Protein AF-A0A9Q5QUW4-F1 (afdb_monomer)

InterPro domains:
  IPR008538 Putative restriction endonuclease [PF05685] (2-59)
  IPR008538 Putative restriction endonuclease [cd06260] (2-46)
  IPR011335 Restriction endonuclease type II-like [SSF52980] (2-74)
  IPR012296 Nuclease, putative, TT1808 [G3DSA:3.90.1570.10] (1-79)

Mean predicted aligned error: 11.49 Å

Secondary structure (DSSP, 8-state):
---SEEEEE--TT--HHHHHHHHHHHHHTT-SEEEEEETTTTEEEEEEEETTEEEEE-S-SEEE-TTT--EEE-SSSS-EEE-TTSPBPPPHHHHHHHHHHHHHHHHHHHHHHHHHHHHHHHHHHHHHHHHHHHHHHHHHHHHHHHHHHHHHHHHHHHHHHHHHHHHHHHHHHHHHHHHHHHHHHHHHHHHHHHHHHHHTT---TT--

Solvent-accessible surface area (backbone atoms only — not comparable to full-atom values): 11786 Å² total; per-residue (Å²): 133,71,59,53,64,47,80,44,73,62,51,97,84,66,48,72,72,56,52,54,51,51,54,53,49,41,54,75,60,59,31,44,35,43,36,40,34,33,77,90,77,65,43,75,48,41,31,39,55,50,97,94,40,72,44,77,61,74,98,66,54,57,48,64,42,91,88,75,47,31,34,42,33,57,79,65,97,51,81,44,45,24,45,73,88,67,49,70,69,68,53,76,66,55,50,48,53,50,54,50,51,54,50,51,52,53,49,53,52,50,51,52,52,51,54,51,49,54,51,53,52,52,51,50,51,53,50,50,55,51,49,54,52,53,51,52,51,51,53,52,53,50,52,52,49,52,52,53,50,54,51,50,53,50,52,50,53,53,51,53,52,53,50,51,51,51,52,52,52,50,54,51,50,53,51,52,51,53,52,51,53,51,52,52,51,52,50,52,50,50,55,50,51,54,51,52,40,51,75,72,71,48,88,69,95,81,77,129

Nearest PDB structures (foldseek):
  6okh-assembly1_B  TM=8.533E-01  e=3.770E-04  Leptospira borgpetersenii serovar Hardjo-bovis str. JB197
  1wdj-assembly1_C  TM=7.544E-01  e=2.846E-03  Thermus thermophilus
  5uk8-assembly1_B  TM=5.220E-01  e=2.885E+00  Homo sapiens
  8tdu-assembly1_B  TM=3.746E-01  e=1.151E+00  Homo sapiens
  8tgd-assembly1_B  TM=3.178E-01  e=3.467E+00  Homo sapiens

Radius of gyration: 64.18 Å; Cα contacts (8 Å, |Δi|>4): 147; chains: 1; bounding box: 132×31×159 Å

Foldseek 3Di:
DQEQEDEAEDDPPDDPVNVVVVQLVCLVVNHQWYWYAYLVVRDIWIWGDDPSDTDTDDDDQKDADPVQRKIWGSVDNHTWIAHNVRHTDDDPVRVVVVVVVVVVVVVVVVVVVVVVVVVVVVVVVVVVVVVVVVVVVVVVVVVVVVVVVVVVVVVVVVVVVVVVVVVVVVVVVVVVVVVVVVVVVVVVVVVVVVVVCVVVPHDDVPDD

pLDDT: mean 93.2, std 8.37, range [45.03, 98.5]

Sequence (208 aa):
MPPQVVFEILSPCNSKGEMTRKKLFYLKHGVEEYYVYDPDEISLEVSIRENNSFREVEDFATWTSPRLNIRFDMTGDELVIYYPDGSRFLSPVELSNYAEQERFLKEQERFLKEQANQRAEQERFLKEQANERAEQERFLREQERLLKEQANERAEQERFLREQERFLKEQANQRAEQERLLKEQEQLKYQTLLSQLKANGIDVTGLE

Structure (mmCIF, N/CA/C/O backbone):
data_AF-A0A9Q5QUW4-F1
#
_entry.id   AF-A0A9Q5QUW4-F1
#
loop_
_atom_site.group_PDB
_atom_site.id
_atom_site.type_symbol
_atom_site.label_atom_id
_atom_site.label_alt_id
_atom_site.label_comp_id
_atom_site.label_asym_id
_atom_site.label_entity_id
_atom_site.label_seq_id
_atom_site.pdbx_PDB_ins_code
_atom_site.Cartn_x
_atom_site.Cartn_y
_at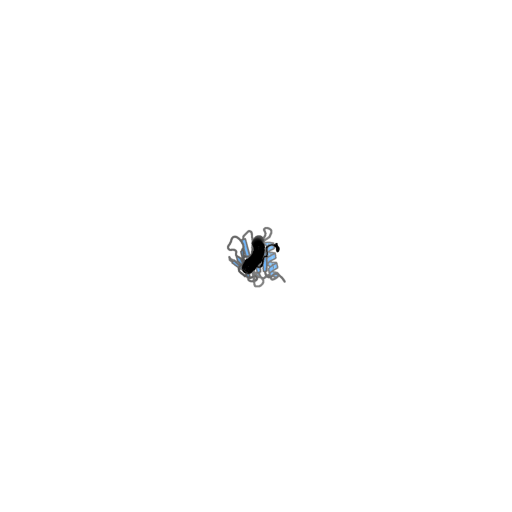om_site.Cartn_z
_atom_site.occupancy
_atom_site.B_iso_or_equiv
_atom_site.auth_seq_id
_atom_site.auth_comp_id
_atom_site.auth_asym_id
_atom_site.auth_atom_id
_atom_site.pdbx_PDB_model_num
ATOM 1 N N . MET A 1 1 ? 18.616 -14.208 -46.899 1.00 69.31 1 MET A N 1
ATOM 2 C CA . MET A 1 1 ? 18.584 -12.876 -47.538 1.00 69.31 1 MET A CA 1
ATOM 3 C C . MET A 1 1 ? 19.737 -12.065 -46.976 1.00 69.31 1 MET A C 1
ATOM 5 O O . MET A 1 1 ? 19.982 -12.205 -45.782 1.00 69.31 1 MET A O 1
ATOM 9 N N . PRO A 1 2 ? 20.461 -11.296 -47.800 1.00 80.12 2 PRO A N 1
ATOM 10 C CA . PRO A 1 2 ? 21.469 -10.362 -47.309 1.00 80.12 2 PRO A CA 1
ATOM 11 C C . PRO A 1 2 ? 20.803 -9.212 -46.529 1.00 80.12 2 PRO A C 1
ATOM 13 O O . PRO A 1 2 ? 19.633 -8.912 -46.790 1.00 80.12 2 PRO A O 1
ATOM 16 N N . PRO A 1 3 ? 21.503 -8.589 -45.565 1.00 90.56 3 PRO A N 1
ATOM 17 C CA . PRO A 1 3 ? 20.996 -7.401 -44.884 1.00 90.56 3 PRO A CA 1
ATOM 18 C C . PRO A 1 3 ? 20.797 -6.252 -45.883 1.00 90.56 3 PRO A C 1
ATOM 20 O O . PRO A 1 3 ? 21.567 -6.104 -46.828 1.00 90.56 3 PRO A O 1
ATOM 23 N N . GLN A 1 4 ? 19.760 -5.439 -45.676 1.00 93.88 4 GLN A N 1
ATOM 24 C CA . GLN A 1 4 ? 19.499 -4.248 -46.499 1.00 93.88 4 GLN A CA 1
ATOM 25 C C . GLN A 1 4 ? 20.328 -3.047 -46.045 1.00 93.88 4 GLN A C 1
ATOM 27 O O . GLN A 1 4 ? 20.699 -2.214 -46.864 1.00 93.88 4 GLN A O 1
ATOM 32 N N . VAL A 1 5 ? 20.639 -2.982 -44.753 1.00 96.75 5 VAL A N 1
ATOM 33 C CA . VAL A 1 5 ? 21.434 -1.921 -44.140 1.00 96.75 5 VAL A CA 1
ATOM 34 C C . VAL A 1 5 ? 22.550 -2.560 -43.332 1.00 96.75 5 VAL A C 1
ATOM 36 O O . VAL A 1 5 ? 22.311 -3.539 -42.621 1.00 96.75 5 VAL A O 1
ATOM 39 N N . VAL A 1 6 ? 23.760 -2.025 -43.458 1.00 96.94 6 VAL A N 1
ATOM 40 C CA . VAL A 1 6 ? 24.938 -2.481 -42.718 1.00 96.94 6 VAL A CA 1
ATOM 41 C C . VAL A 1 6 ? 25.593 -1.300 -42.019 1.00 96.94 6 VAL A C 1
ATOM 43 O O . VAL A 1 6 ? 25.783 -0.245 -42.619 1.00 96.94 6 VAL A O 1
ATOM 46 N N . PHE A 1 7 ? 25.967 -1.523 -40.762 1.00 96.00 7 PHE A N 1
ATOM 47 C CA . PHE A 1 7 ? 26.757 -0.609 -39.949 1.00 96.00 7 PHE A CA 1
ATOM 48 C C . PHE A 1 7 ? 28.095 -1.265 -39.632 1.00 96.00 7 PHE A C 1
ATOM 50 O O . PHE A 1 7 ? 28.130 -2.407 -39.174 1.00 96.00 7 PHE A O 1
ATOM 57 N N . GLU A 1 8 ? 29.181 -0.539 -39.845 1.00 95.50 8 GLU A N 1
ATOM 58 C CA . GLU A 1 8 ? 30.508 -0.898 -39.360 1.00 95.50 8 GLU A CA 1
ATOM 59 C C . GLU A 1 8 ? 30.976 0.197 -38.400 1.00 95.50 8 GLU A C 1
ATOM 61 O O . GLU A 1 8 ? 30.834 1.388 -38.675 1.00 95.50 8 GLU A O 1
ATOM 66 N N . ILE A 1 9 ? 31.524 -0.213 -37.262 1.00 94.38 9 ILE A N 1
ATOM 67 C CA . ILE A 1 9 ? 32.128 0.696 -36.288 1.00 94.38 9 ILE A CA 1
ATOM 68 C C . ILE A 1 9 ? 33.633 0.515 -36.421 1.00 94.38 9 ILE A C 1
ATOM 70 O O . ILE A 1 9 ? 34.125 -0.610 -36.278 1.00 94.38 9 ILE A O 1
ATOM 74 N N . LEU A 1 10 ? 34.351 1.589 -36.745 1.00 92.38 10 LEU A N 1
ATOM 75 C CA . LEU A 1 10 ? 35.800 1.533 -36.842 1.00 92.38 10 LEU A CA 1
ATOM 76 C C . LEU A 1 10 ? 36.404 1.279 -35.467 1.00 92.38 10 LEU A C 1
ATOM 78 O O . LEU A 1 10 ? 35.974 1.805 -34.444 1.00 92.38 10 LEU A O 1
ATOM 82 N N . SER A 1 11 ? 37.420 0.429 -35.474 1.00 86.75 11 SER A N 1
ATOM 83 C CA . SER A 1 11 ? 38.301 0.198 -34.344 1.00 86.75 11 SER A CA 1
ATOM 84 C C . SER A 1 11 ? 39.741 0.496 -34.764 1.00 86.75 11 SER A C 1
ATOM 86 O O . SER A 1 11 ? 40.072 0.329 -35.946 1.00 86.75 11 SER A O 1
ATOM 88 N N . PRO A 1 12 ? 40.640 0.821 -33.819 1.00 82.75 12 PRO A N 1
ATOM 89 C CA . PRO A 1 12 ? 42.044 1.116 -34.122 1.00 82.75 12 PRO A CA 1
ATOM 90 C C . PRO A 1 12 ? 42.787 0.012 -34.898 1.00 82.75 12 PRO A C 1
ATOM 92 O O . PRO A 1 12 ? 43.822 0.258 -35.513 1.00 82.75 12 PRO A O 1
ATOM 95 N N . CYS A 1 13 ? 42.279 -1.224 -34.874 1.00 83.75 13 CYS A N 1
ATOM 96 C CA . CYS A 1 13 ? 42.850 -2.365 -35.586 1.00 83.75 13 CYS A CA 1
ATOM 97 C C . CYS A 1 13 ? 42.358 -2.517 -37.036 1.00 83.75 13 CYS A C 1
ATOM 99 O O . CYS A 1 13 ? 42.897 -3.353 -37.765 1.00 83.75 13 CYS A O 1
ATOM 101 N N . ASN A 1 14 ? 41.350 -1.757 -37.477 1.00 87.38 14 ASN A N 1
ATOM 102 C CA . ASN A 1 14 ? 40.839 -1.867 -38.839 1.00 87.38 14 ASN A CA 1
ATOM 103 C C . ASN A 1 14 ? 41.765 -1.172 -39.837 1.00 87.38 14 ASN A C 1
ATOM 105 O O . ASN A 1 14 ? 42.132 -0.008 -39.698 1.00 87.38 14 ASN A O 1
ATOM 109 N N . SER A 1 15 ? 42.122 -1.891 -40.901 1.00 87.06 15 SER A N 1
ATOM 110 C CA . SER A 1 15 ? 42.914 -1.318 -41.991 1.00 87.06 15 SER A CA 1
ATOM 111 C C . SER A 1 15 ? 42.017 -0.771 -43.102 1.00 87.06 15 SER A C 1
ATOM 113 O O . SER A 1 15 ? 41.003 -1.381 -43.452 1.00 87.06 15 SER A O 1
ATOM 115 N N . LYS A 1 16 ? 42.441 0.320 -43.755 1.00 86.19 16 LYS A N 1
ATOM 116 C CA . LYS A 1 16 ? 41.728 0.886 -44.919 1.00 86.19 16 LYS A CA 1
ATOM 117 C C . LYS A 1 16 ? 41.441 -0.169 -45.996 1.00 86.19 16 LYS A C 1
ATOM 119 O O . LYS A 1 16 ? 40.331 -0.254 -46.508 1.00 86.19 16 LYS A O 1
ATOM 124 N N . GLY A 1 17 ? 42.419 -1.031 -46.292 1.00 89.12 17 GLY A N 1
ATOM 125 C CA . GLY A 1 17 ? 42.266 -2.092 -47.293 1.00 89.12 17 GLY A CA 1
ATOM 126 C C . GLY A 1 17 ? 41.244 -3.170 -46.913 1.00 89.12 17 GLY A C 1
ATOM 127 O O . GLY A 1 17 ? 40.596 -3.734 -47.794 1.00 89.12 17 GLY A O 1
ATOM 128 N N . GLU A 1 18 ? 41.076 -3.468 -45.623 1.00 91.75 18 GLU A N 1
ATOM 129 C CA . GLU A 1 18 ? 40.013 -4.358 -45.144 1.00 91.75 18 GLU A CA 1
ATOM 130 C C . GLU A 1 18 ? 38.634 -3.726 -45.338 1.00 91.75 18 GLU A C 1
ATOM 132 O O . GLU A 1 18 ? 37.748 -4.367 -45.905 1.00 91.75 18 GLU A O 1
ATOM 137 N N . MET A 1 19 ? 38.484 -2.457 -44.954 1.00 93.06 19 MET A N 1
ATOM 138 C CA . MET A 1 19 ? 37.225 -1.722 -45.087 1.00 93.06 19 MET A CA 1
ATOM 139 C C . MET A 1 19 ? 36.795 -1.578 -46.550 1.00 93.06 19 MET A C 1
ATOM 141 O O . MET A 1 19 ? 35.635 -1.831 -46.875 1.00 93.06 19 MET A O 1
ATOM 145 N N . THR A 1 20 ? 37.729 -1.303 -47.469 1.00 91.88 20 THR A N 1
ATOM 146 C CA . THR A 1 20 ? 37.432 -1.298 -48.912 1.00 91.88 20 THR A CA 1
ATOM 147 C C . THR A 1 20 ? 36.924 -2.659 -49.394 1.00 91.88 20 THR A C 1
ATOM 149 O O . THR A 1 20 ? 35.946 -2.728 -50.142 1.00 91.88 20 THR A O 1
ATOM 152 N N . ARG A 1 21 ? 37.548 -3.764 -48.958 1.00 93.94 21 ARG A N 1
ATOM 153 C CA . ARG A 1 21 ? 37.097 -5.117 -49.329 1.00 93.94 21 ARG A CA 1
ATOM 154 C C . ARG A 1 21 ? 35.702 -5.422 -48.780 1.00 93.94 21 ARG A C 1
ATOM 156 O O . ARG A 1 21 ? 34.889 -5.969 -49.523 1.00 93.94 21 ARG A O 1
ATOM 163 N N . LYS A 1 22 ? 35.414 -5.051 -47.528 1.00 93.31 22 LYS A N 1
ATOM 164 C CA . LYS A 1 22 ? 34.085 -5.200 -46.908 1.00 93.31 22 LYS A CA 1
ATOM 165 C C . LYS A 1 22 ? 33.018 -4.414 -47.671 1.00 93.31 22 LYS A C 1
ATOM 167 O O . LYS A 1 22 ? 32.015 -4.991 -48.078 1.00 93.31 22 LYS A O 1
ATOM 172 N N . LYS A 1 23 ? 33.267 -3.136 -47.966 1.00 93.56 23 LYS A N 1
ATOM 173 C CA . LYS A 1 23 ? 32.342 -2.276 -48.723 1.00 93.56 23 LYS A CA 1
ATOM 174 C C . LYS A 1 23 ? 32.007 -2.861 -50.101 1.00 93.56 23 LYS A C 1
ATOM 176 O O . LYS A 1 23 ? 30.837 -2.987 -50.456 1.00 93.56 23 LYS A O 1
ATOM 181 N N . LEU A 1 24 ? 33.013 -3.326 -50.849 1.00 93.56 24 LEU A N 1
ATOM 182 C CA . LEU A 1 24 ? 32.801 -4.009 -52.136 1.00 93.56 24 LEU A CA 1
ATOM 183 C C . LEU A 1 24 ? 32.040 -5.333 -51.990 1.00 93.56 24 LEU A C 1
ATOM 185 O O . LEU A 1 24 ? 31.195 -5.662 -52.826 1.00 93.56 24 LEU A O 1
ATOM 189 N N . PHE A 1 25 ? 32.322 -6.097 -50.932 1.00 94.56 25 PHE A N 1
ATOM 190 C CA . PHE A 1 25 ? 31.588 -7.319 -50.624 1.00 94.56 25 PHE A CA 1
ATOM 191 C C . PHE A 1 25 ? 30.102 -7.019 -50.395 1.00 94.56 25 PHE A C 1
ATOM 193 O O . PHE A 1 25 ? 29.258 -7.654 -51.027 1.00 94.56 25 PHE A O 1
ATOM 200 N N . TYR A 1 26 ? 29.768 -6.029 -49.571 1.00 94.75 26 TYR A N 1
ATOM 201 C CA . TYR A 1 26 ?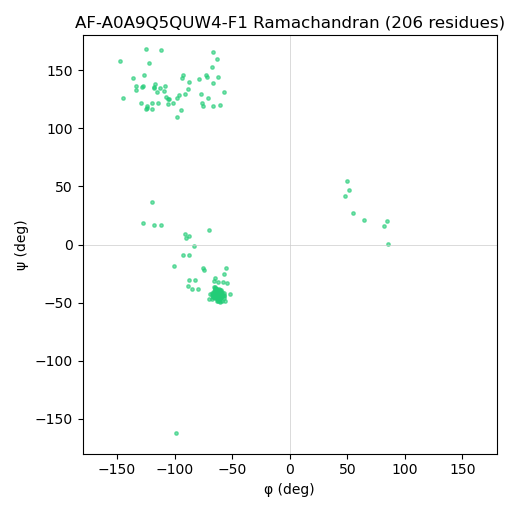 28.382 -5.647 -49.291 1.00 94.75 26 TYR A CA 1
ATOM 202 C C . TYR A 1 26 ? 27.648 -5.121 -50.528 1.00 94.75 26 TYR A C 1
ATOM 204 O O . TYR A 1 26 ? 26.513 -5.533 -50.779 1.00 94.75 26 TYR A O 1
ATOM 212 N N . LEU A 1 27 ? 28.320 -4.322 -51.365 1.00 93.50 27 LEU A N 1
ATOM 213 C CA . LEU A 1 27 ? 27.775 -3.872 -52.648 1.00 93.50 27 LEU A CA 1
ATOM 214 C C . LEU A 1 27 ? 27.371 -5.059 -53.535 1.00 93.50 27 LEU A C 1
ATOM 216 O O . LEU A 1 27 ? 26.255 -5.108 -54.055 1.00 93.50 27 LEU A O 1
ATOM 220 N N . LYS A 1 28 ? 28.266 -6.050 -53.670 1.00 93.31 28 LYS A N 1
ATOM 221 C CA . LYS A 1 28 ? 28.028 -7.263 -54.468 1.00 93.31 28 LYS A CA 1
ATOM 222 C C . LYS A 1 28 ? 26.856 -8.092 -53.935 1.00 93.31 28 LYS A C 1
ATOM 224 O O . LYS A 1 28 ? 26.162 -8.731 -54.722 1.00 93.31 28 LYS A O 1
ATOM 229 N N . HIS A 1 29 ? 26.636 -8.083 -52.622 1.00 93.19 29 HIS A N 1
ATOM 230 C CA . HIS A 1 29 ? 25.555 -8.826 -51.970 1.00 93.19 29 HIS A CA 1
ATOM 231 C C . HIS A 1 29 ? 24.257 -8.024 -51.839 1.00 93.19 29 HIS A C 1
ATOM 233 O O . HIS A 1 29 ? 23.290 -8.529 -51.283 1.00 93.19 29 HIS A O 1
ATOM 239 N N . GLY A 1 30 ? 24.197 -6.819 -52.403 1.00 93.00 30 GLY A N 1
ATOM 240 C CA . GLY A 1 30 ? 22.958 -6.072 -52.562 1.00 93.00 30 GLY A CA 1
ATOM 241 C C . GLY A 1 30 ? 22.516 -5.254 -51.354 1.00 93.00 30 GLY A C 1
ATOM 242 O O . GLY A 1 30 ? 21.345 -4.893 -51.297 1.00 93.00 30 GLY A O 1
ATOM 243 N N . VAL A 1 31 ? 23.436 -4.938 -50.440 1.00 96.19 31 VAL A N 1
ATOM 244 C CA . VAL A 1 31 ? 23.201 -3.966 -49.362 1.00 96.19 31 VAL A CA 1
ATOM 245 C C . VAL A 1 31 ? 22.794 -2.618 -49.968 1.00 96.19 31 VAL A C 1
ATOM 247 O O . VAL A 1 31 ? 23.431 -2.148 -50.910 1.00 96.19 31 VAL A O 1
ATOM 250 N N . GLU A 1 32 ? 21.717 -2.022 -49.463 1.00 96.19 32 GLU A N 1
ATOM 251 C CA . GLU A 1 32 ? 21.143 -0.765 -49.959 1.00 96.19 32 GLU A CA 1
ATOM 252 C C . GLU A 1 32 ? 21.778 0.458 -49.281 1.00 96.19 32 GLU A C 1
ATOM 254 O O . GLU A 1 32 ? 22.007 1.470 -49.943 1.00 96.19 32 GLU A O 1
ATOM 259 N N . GLU A 1 33 ? 22.124 0.345 -47.997 1.00 97.50 33 GLU A N 1
ATOM 260 C CA . GLU A 1 33 ? 22.784 1.400 -47.221 1.00 97.50 33 GLU A CA 1
ATOM 261 C C . GLU A 1 33 ? 23.963 0.834 -46.427 1.00 97.50 33 GLU A C 1
ATOM 263 O O . GLU A 1 33 ? 23.842 -0.199 -45.761 1.00 97.50 33 GLU A O 1
ATOM 268 N N . TYR A 1 34 ? 25.100 1.515 -46.486 1.00 97.06 34 TYR A N 1
ATOM 269 C CA . TYR A 1 34 ? 26.315 1.132 -45.783 1.00 97.06 34 TYR A CA 1
ATOM 270 C C . TYR A 1 34 ? 26.858 2.329 -45.005 1.00 97.06 34 TYR A C 1
ATOM 272 O O . TYR A 1 34 ? 27.134 3.375 -45.587 1.00 97.06 34 TYR A O 1
ATOM 280 N N . TYR A 1 35 ? 26.995 2.155 -43.694 1.00 97.50 35 TYR A N 1
ATOM 281 C CA . TYR A 1 35 ? 27.411 3.185 -42.751 1.00 97.50 35 TYR A CA 1
ATOM 282 C C . TYR A 1 35 ? 28.723 2.791 -42.086 1.00 97.50 35 TYR A C 1
ATOM 284 O O . TYR A 1 35 ? 28.862 1.651 -41.635 1.00 97.50 35 TYR A O 1
ATOM 292 N N . VAL A 1 36 ? 29.657 3.734 -41.984 1.00 96.31 36 VAL A N 1
ATOM 293 C CA . VAL A 1 36 ? 30.900 3.559 -41.224 1.00 96.31 36 VAL A CA 1
ATOM 294 C C . VAL A 1 36 ? 30.997 4.671 -40.199 1.00 96.31 36 VAL A C 1
ATOM 296 O O . VAL A 1 36 ? 31.042 5.836 -40.572 1.00 96.31 36 VAL A O 1
ATOM 299 N N . TYR A 1 37 ? 31.006 4.312 -38.920 1.00 95.44 37 TYR A N 1
ATOM 300 C CA . TYR A 1 37 ? 31.174 5.269 -37.831 1.00 95.44 37 TYR A CA 1
ATOM 301 C C . TYR A 1 37 ? 32.576 5.153 -37.237 1.00 95.44 37 TYR A C 1
ATOM 303 O O . TYR A 1 37 ? 32.974 4.062 -36.821 1.00 95.44 37 TYR A O 1
ATOM 311 N N . ASP A 1 38 ? 33.301 6.267 -37.189 1.00 93.94 38 ASP A N 1
ATOM 312 C CA . ASP A 1 38 ? 34.555 6.403 -36.457 1.00 93.94 38 ASP A CA 1
ATOM 313 C C . ASP A 1 38 ? 34.285 7.056 -35.091 1.00 93.94 38 ASP A C 1
ATOM 315 O O . ASP A 1 38 ? 33.938 8.240 -35.046 1.00 93.94 38 ASP A O 1
ATOM 319 N N . PRO A 1 39 ? 34.402 6.319 -33.971 1.00 92.25 39 PRO A N 1
ATOM 320 C CA . PRO A 1 39 ? 34.207 6.891 -32.643 1.00 92.25 39 PRO A CA 1
ATOM 321 C C . PRO A 1 39 ? 35.376 7.773 -32.183 1.00 92.25 39 PRO A C 1
ATOM 323 O O . PRO A 1 39 ? 35.168 8.613 -31.311 1.00 92.25 39 PRO A O 1
ATOM 326 N N . ASP A 1 40 ? 36.580 7.599 -32.740 1.00 91.62 40 ASP A N 1
ATOM 327 C CA . ASP A 1 40 ? 37.762 8.380 -32.363 1.00 91.62 40 ASP A CA 1
ATOM 328 C C . ASP A 1 40 ? 37.742 9.757 -33.047 1.00 91.62 40 ASP A C 1
ATOM 330 O O . ASP A 1 40 ? 38.097 10.766 -32.436 1.00 91.62 40 ASP A O 1
ATOM 334 N N . GLU A 1 41 ? 37.287 9.812 -34.304 1.00 91.94 41 GLU A N 1
ATOM 335 C CA . GLU A 1 41 ? 37.106 11.066 -35.055 1.00 91.94 41 GLU A CA 1
ATOM 336 C C . GLU A 1 41 ? 35.690 11.658 -34.935 1.00 91.94 41 GLU A C 1
ATOM 338 O O . GLU A 1 41 ? 35.461 12.782 -35.382 1.00 91.94 41 GLU A O 1
ATOM 343 N N . ILE A 1 42 ? 34.745 10.920 -34.340 1.00 92.44 42 ILE A N 1
ATOM 344 C CA . ILE A 1 42 ? 33.311 11.253 -34.275 1.00 92.44 42 ILE A CA 1
ATOM 345 C C . ILE A 1 42 ? 32.799 11.602 -35.682 1.00 92.44 42 ILE A C 1
ATOM 347 O O . ILE A 1 42 ? 32.246 12.669 -35.942 1.00 92.44 42 ILE A O 1
ATOM 351 N N . SER A 1 43 ? 33.013 10.690 -36.628 1.00 93.69 43 SER A N 1
ATOM 352 C CA . SER A 1 43 ? 32.656 10.885 -38.034 1.00 93.69 43 SER A CA 1
ATOM 353 C C . SER A 1 43 ? 31.790 9.739 -38.548 1.00 93.69 43 SER A C 1
ATOM 355 O O . SER A 1 43 ? 31.916 8.593 -38.116 1.00 93.69 43 SER A O 1
ATOM 357 N N . LEU A 1 44 ? 30.856 10.052 -39.447 1.00 96.44 44 LEU A N 1
ATOM 358 C CA . LEU A 1 44 ? 29.953 9.075 -40.050 1.00 96.44 44 LEU A CA 1
ATOM 359 C C . LEU A 1 44 ? 30.069 9.157 -41.570 1.00 96.44 44 LEU A C 1
ATOM 361 O O . LEU A 1 44 ? 29.698 10.161 -42.170 1.00 96.44 44 LEU A O 1
ATOM 365 N N . GLU A 1 45 ? 30.532 8.081 -42.196 1.00 96.31 45 GLU A N 1
ATOM 366 C CA . GLU A 1 45 ? 30.448 7.902 -43.642 1.00 96.31 45 GLU A CA 1
ATOM 367 C C . GLU A 1 45 ? 29.123 7.225 -43.994 1.00 96.31 45 GLU A C 1
ATOM 369 O O . GLU A 1 45 ? 28.735 6.217 -43.392 1.00 96.31 45 GLU A O 1
ATOM 374 N N . VAL A 1 46 ? 28.437 7.761 -45.001 1.00 97.69 46 VAL A N 1
ATOM 375 C CA . VAL A 1 46 ? 27.141 7.261 -45.461 1.00 97.69 46 VAL A CA 1
ATOM 376 C C . VAL A 1 46 ? 27.231 6.933 -46.940 1.00 97.69 46 VAL A C 1
ATOM 378 O O . VAL A 1 46 ? 27.417 7.817 -47.773 1.00 97.69 46 VAL A O 1
ATOM 381 N N . SER A 1 47 ? 27.007 5.669 -47.281 1.00 97.25 47 SER A N 1
ATOM 382 C CA . SER A 1 47 ? 27.023 5.189 -48.657 1.00 97.25 47 SER A CA 1
ATOM 383 C C . SER A 1 47 ? 25.671 4.593 -49.049 1.00 97.25 47 SER A C 1
ATOM 385 O O . SER A 1 47 ? 25.210 3.621 -48.448 1.00 97.25 47 SER A O 1
ATOM 387 N N . ILE A 1 48 ? 25.048 5.132 -50.098 1.00 97.12 48 ILE A N 1
ATOM 388 C CA . ILE A 1 48 ? 23.745 4.682 -50.610 1.00 97.12 48 ILE A CA 1
ATOM 389 C C . ILE A 1 48 ? 23.927 3.983 -51.952 1.00 97.12 48 ILE A C 1
ATOM 391 O O . ILE A 1 48 ? 24.633 4.474 -52.834 1.00 97.12 48 ILE A O 1
ATOM 395 N N . ARG A 1 49 ? 23.315 2.809 -52.118 1.00 95.44 49 ARG A N 1
ATOM 396 C CA . ARG A 1 49 ? 23.428 2.046 -53.362 1.00 95.44 49 ARG A CA 1
ATOM 397 C C . ARG A 1 49 ? 22.650 2.724 -54.486 1.00 95.44 49 ARG A C 1
ATOM 399 O O . ARG A 1 49 ? 21.444 2.917 -54.398 1.00 95.44 49 ARG A O 1
ATOM 406 N N . GLU A 1 50 ? 23.337 2.979 -55.592 1.00 93.88 50 GLU A N 1
ATOM 407 C CA . GLU A 1 50 ? 22.789 3.606 -56.791 1.00 93.88 50 GLU A CA 1
ATOM 408 C C . GLU A 1 50 ? 23.455 2.981 -58.027 1.00 93.88 50 GLU A C 1
ATOM 410 O O . GLU A 1 50 ? 24.681 2.893 -58.108 1.00 93.88 50 GLU A O 1
ATOM 415 N N . ASN A 1 51 ? 22.663 2.478 -58.982 1.00 88.38 51 ASN A N 1
ATOM 416 C CA . ASN A 1 51 ? 23.151 1.895 -60.246 1.00 88.38 51 ASN A CA 1
ATOM 417 C C . ASN A 1 51 ? 24.294 0.867 -60.094 1.00 88.38 51 ASN A C 1
ATOM 419 O O . ASN A 1 51 ? 25.244 0.844 -60.872 1.00 88.38 51 ASN A O 1
ATOM 423 N N . ASN A 1 52 ? 24.192 -0.008 -59.088 1.00 86.69 52 ASN A N 1
ATOM 424 C CA . ASN A 1 52 ? 25.198 -1.029 -58.767 1.00 86.69 52 ASN A CA 1
ATOM 425 C C . ASN A 1 52 ? 26.571 -0.479 -58.319 1.00 86.69 52 ASN A C 1
ATOM 427 O O . ASN A 1 52 ? 27.566 -1.202 -58.342 1.00 86.69 52 ASN A O 1
ATOM 431 N N . SER A 1 53 ? 26.599 0.768 -57.850 1.00 92.88 53 SER A N 1
ATOM 432 C CA . SER A 1 53 ? 27.695 1.399 -57.108 1.00 92.88 53 SER A CA 1
ATOM 433 C C . SER A 1 53 ? 27.198 1.947 -55.769 1.00 92.88 53 SER A C 1
ATOM 435 O O . SER A 1 53 ? 25.992 2.007 -55.534 1.00 92.88 53 SER A O 1
ATOM 437 N N . PHE A 1 54 ? 28.118 2.324 -54.886 1.00 96.00 54 PHE A N 1
ATOM 438 C CA . PHE A 1 54 ? 27.799 3.142 -53.720 1.00 96.00 54 PHE A CA 1
ATOM 439 C C . PHE A 1 54 ? 28.085 4.610 -54.035 1.00 96.00 54 PHE A C 1
ATOM 441 O O . PHE A 1 54 ? 29.178 4.935 -54.495 1.00 96.00 54 PHE A O 1
ATOM 448 N N . ARG A 1 55 ? 27.100 5.473 -53.780 1.00 95.81 55 ARG A N 1
ATOM 449 C CA . ARG A 1 55 ? 27.230 6.928 -53.789 1.00 95.81 55 ARG A CA 1
ATOM 450 C C . ARG A 1 55 ? 27.429 7.400 -52.353 1.00 95.81 55 ARG A C 1
ATOM 452 O O . ARG A 1 55 ? 26.598 7.089 -51.500 1.00 95.81 55 ARG A O 1
ATOM 459 N N . GLU A 1 56 ? 28.491 8.155 -52.100 1.00 95.56 56 GLU A N 1
ATOM 460 C CA . GLU A 1 56 ? 28.689 8.795 -50.799 1.00 95.56 56 GLU A CA 1
ATOM 461 C C . GLU A 1 56 ? 27.706 9.955 -50.613 1.00 95.56 56 GLU A C 1
ATOM 463 O O . GLU A 1 56 ? 27.336 10.656 -51.564 1.00 95.56 56 GLU A O 1
ATOM 468 N N . VAL A 1 57 ? 27.250 10.131 -49.380 1.00 95.38 57 VAL A N 1
ATOM 469 C CA . VAL A 1 57 ? 26.553 11.332 -48.934 1.00 95.38 57 VAL A CA 1
ATOM 470 C C . VAL A 1 57 ? 27.564 12.156 -48.149 1.00 95.38 57 VAL A C 1
ATOM 472 O O . VAL A 1 57 ? 28.125 11.680 -47.168 1.00 95.38 57 VAL A O 1
ATOM 475 N N . GLU A 1 58 ? 27.792 13.382 -48.603 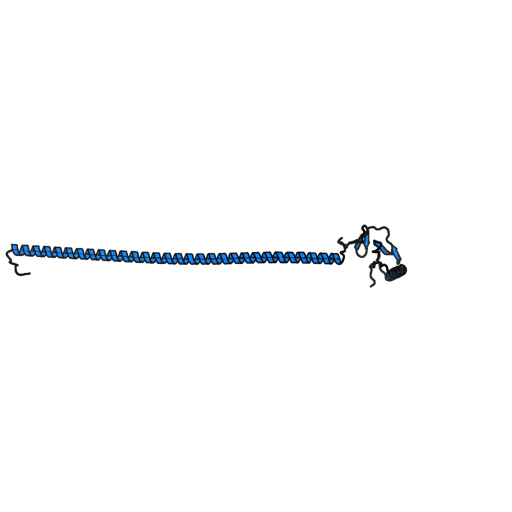1.00 91.38 58 GLU A N 1
ATOM 476 C CA . GLU A 1 58 ? 28.735 14.331 -48.010 1.00 91.38 58 GLU A CA 1
ATOM 477 C C . GLU A 1 58 ? 27.970 15.513 -47.384 1.00 91.38 58 GLU A C 1
ATOM 479 O O . GLU A 1 58 ? 26.768 15.672 -47.617 1.00 91.38 58 GLU A O 1
ATOM 484 N N . ASP A 1 59 ? 28.666 16.329 -46.586 1.00 87.75 59 ASP A N 1
ATOM 485 C CA . ASP A 1 59 ? 28.199 17.614 -46.039 1.00 87.75 59 ASP A CA 1
ATOM 486 C C . ASP A 1 59 ? 26.830 17.589 -45.329 1.00 87.75 59 ASP A C 1
ATOM 488 O O . ASP A 1 59 ? 25.980 18.462 -45.528 1.00 87.75 59 ASP A O 1
ATOM 492 N N . PHE A 1 60 ? 26.609 16.607 -44.452 1.00 93.69 60 PHE A N 1
ATOM 493 C CA . PHE A 1 60 ? 25.416 16.551 -43.608 1.00 93.69 60 PHE A CA 1
ATOM 494 C C . PHE A 1 60 ? 25.762 16.746 -42.127 1.00 93.69 60 PHE A C 1
ATOM 496 O O . PHE A 1 60 ? 26.676 16.132 -41.591 1.00 93.69 60 PHE A O 1
ATOM 503 N N . ALA A 1 61 ? 24.980 17.580 -41.442 1.00 93.12 61 ALA A N 1
ATOM 504 C CA . ALA A 1 61 ? 25.011 17.676 -39.981 1.00 93.12 61 ALA A CA 1
ATOM 505 C C . ALA A 1 61 ? 24.061 16.655 -39.329 1.00 93.12 61 ALA A C 1
ATOM 507 O O . ALA A 1 61 ? 24.303 16.150 -38.238 1.00 93.12 61 ALA A O 1
ATOM 508 N N . THR A 1 62 ? 22.970 16.335 -40.029 1.00 96.31 62 THR A N 1
ATOM 509 C CA . THR A 1 62 ? 22.011 15.300 -39.644 1.00 96.31 6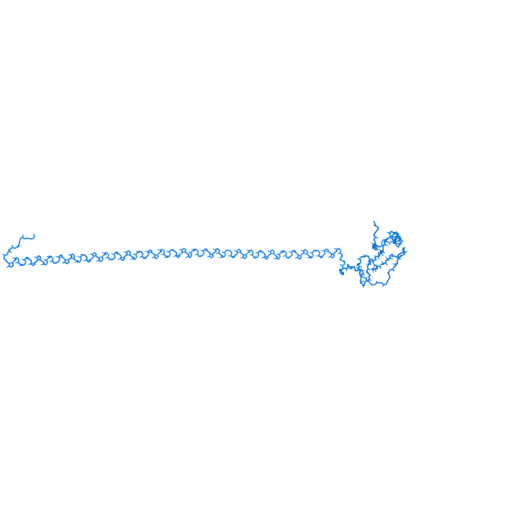2 THR A CA 1
ATOM 510 C C . THR A 1 62 ? 21.654 14.471 -40.870 1.00 96.31 62 THR A C 1
ATOM 512 O O . THR A 1 62 ? 21.545 15.002 -41.976 1.00 96.31 62 THR A O 1
ATOM 515 N N . TRP A 1 63 ? 21.468 13.169 -40.683 1.00 97.31 63 TRP A N 1
ATOM 516 C CA . TRP A 1 63 ? 21.126 12.231 -41.748 1.00 97.31 63 TRP A CA 1
ATOM 517 C C . TRP A 1 63 ? 19.993 11.320 -41.297 1.00 97.31 63 TRP A C 1
ATOM 519 O O . TRP A 1 63 ? 20.014 10.830 -40.177 1.00 97.31 63 TRP A O 1
ATOM 529 N N . THR A 1 64 ? 18.997 11.065 -42.146 1.00 97.75 64 THR A N 1
ATOM 530 C CA . THR A 1 64 ? 17.940 10.083 -41.851 1.00 97.75 64 THR A CA 1
ATOM 531 C C . THR A 1 64 ? 18.043 8.934 -42.834 1.00 97.75 64 THR A C 1
ATOM 533 O O . THR A 1 64 ? 17.953 9.162 -44.036 1.00 97.75 64 THR A O 1
ATOM 536 N N . SER A 1 65 ? 18.212 7.711 -42.326 1.00 97.25 65 SER A N 1
ATOM 537 C CA . SER A 1 65 ? 18.257 6.496 -43.148 1.00 97.25 65 SER A CA 1
ATOM 538 C C . SER A 1 65 ? 16.935 6.320 -43.910 1.00 97.25 65 SER A C 1
ATOM 540 O O . SER A 1 65 ? 15.895 6.161 -43.264 1.00 97.25 65 SER A O 1
ATOM 542 N N . PRO A 1 66 ? 16.939 6.2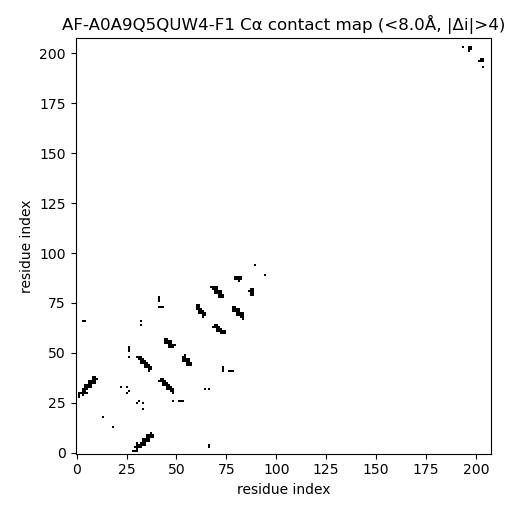91 -45.256 1.00 96.19 66 PRO A N 1
ATOM 543 C CA . PRO A 1 66 ? 15.736 6.007 -46.041 1.00 96.19 66 PRO A CA 1
ATOM 544 C C . PRO A 1 66 ? 15.075 4.654 -45.726 1.00 96.19 66 PRO A C 1
ATOM 546 O O . PRO A 1 66 ? 13.855 4.526 -45.824 1.00 96.19 66 PRO A O 1
ATOM 549 N N . ARG A 1 67 ? 15.860 3.633 -45.358 1.00 95.56 67 ARG A N 1
ATOM 550 C CA . ARG A 1 67 ? 15.377 2.277 -45.058 1.00 95.56 67 ARG A CA 1
ATOM 551 C C . ARG A 1 67 ? 14.888 2.095 -43.632 1.00 95.56 67 ARG A C 1
ATOM 553 O O . ARG A 1 67 ? 13.924 1.360 -43.430 1.00 95.56 67 ARG A O 1
ATOM 560 N N . LEU A 1 68 ? 15.561 2.702 -42.659 1.00 95.94 68 LEU A N 1
ATOM 561 C CA . LEU A 1 68 ? 15.264 2.504 -41.236 1.00 95.94 68 LEU A CA 1
ATOM 562 C C . LEU A 1 68 ? 14.431 3.638 -40.638 1.00 95.94 68 LEU A C 1
ATOM 564 O O . LEU A 1 68 ? 13.837 3.455 -39.579 1.00 95.94 68 LEU A O 1
ATOM 568 N N . ASN A 1 69 ? 14.396 4.800 -41.295 1.00 96.75 69 ASN A N 1
ATOM 569 C CA . ASN A 1 69 ? 13.790 6.032 -40.794 1.00 96.75 69 ASN A CA 1
ATOM 570 C C . ASN A 1 69 ? 14.329 6.466 -39.414 1.00 96.75 69 ASN A C 1
ATOM 572 O O . ASN A 1 69 ? 13.634 7.123 -38.643 1.00 96.75 69 ASN A O 1
ATOM 576 N N . ILE A 1 70 ? 15.569 6.078 -39.098 1.00 97.44 70 ILE A N 1
ATOM 577 C CA . ILE A 1 70 ? 16.307 6.566 -37.928 1.00 97.44 70 ILE A CA 1
ATOM 578 C C . ILE A 1 70 ? 17.170 7.753 -38.338 1.00 97.44 70 ILE A C 1
ATOM 580 O O . ILE A 1 70 ? 17.722 7.767 -39.444 1.00 97.44 70 ILE A O 1
ATOM 584 N N . ARG A 1 71 ? 17.291 8.735 -37.448 1.00 98.00 71 ARG A N 1
ATOM 585 C CA . ARG A 1 71 ? 18.073 9.951 -37.680 1.00 98.00 71 ARG A CA 1
ATOM 586 C C . ARG A 1 71 ? 19.381 9.904 -36.904 1.00 98.00 71 ARG A C 1
ATOM 588 O O . ARG A 1 71 ? 19.357 9.769 -35.690 1.00 98.00 71 ARG A O 1
ATOM 595 N N . PHE A 1 72 ? 20.487 10.078 -37.604 1.00 97.38 72 PHE A N 1
ATOM 596 C CA . PHE A 1 72 ? 21.822 10.326 -37.079 1.00 97.38 72 PHE A CA 1
ATOM 597 C C . PHE A 1 72 ? 22.020 11.835 -36.963 1.00 97.38 72 PHE A C 1
ATOM 599 O O . PHE A 1 72 ? 21.758 12.573 -37.915 1.00 97.38 72 PHE A O 1
ATOM 606 N N . ASP A 1 73 ? 22.461 12.292 -35.805 1.00 96.88 73 ASP A N 1
ATOM 607 C CA . ASP A 1 73 ? 22.784 13.681 -35.521 1.00 96.88 73 ASP A CA 1
ATOM 608 C C . ASP A 1 73 ? 24.257 13.763 -35.119 1.00 96.88 73 ASP A C 1
ATOM 610 O O . ASP A 1 73 ? 24.677 13.144 -34.141 1.00 96.88 73 ASP A O 1
ATOM 614 N N . MET A 1 74 ? 25.024 14.480 -35.940 1.00 94.50 74 MET A N 1
ATOM 615 C CA . MET A 1 74 ? 26.472 14.666 -35.836 1.00 94.50 74 MET A CA 1
ATOM 616 C C . MET A 1 74 ? 26.816 16.120 -35.472 1.00 94.50 74 MET A C 1
ATOM 618 O O . MET A 1 74 ? 27.936 16.569 -35.693 1.00 94.50 74 MET A O 1
ATOM 622 N N . THR A 1 75 ? 25.844 16.900 -34.978 1.00 93.19 75 THR A N 1
ATOM 623 C CA . THR A 1 75 ? 26.050 18.319 -34.630 1.00 93.19 75 THR A CA 1
ATOM 624 C C . THR A 1 75 ? 26.831 18.527 -33.331 1.00 93.19 75 THR A C 1
ATOM 626 O O . THR A 1 75 ? 27.349 19.623 -33.108 1.00 93.19 75 THR A O 1
ATOM 629 N N . GLY A 1 76 ? 26.880 17.508 -32.470 1.00 88.69 76 GLY A N 1
ATOM 630 C CA . GLY A 1 76 ? 27.530 17.546 -31.162 1.00 88.69 76 GLY A CA 1
ATOM 631 C C . GLY A 1 76 ? 28.926 16.923 -31.141 1.00 88.69 76 GLY A C 1
ATOM 632 O O . GLY A 1 76 ? 29.567 16.727 -32.168 1.00 88.69 76 GLY A O 1
ATOM 633 N N . ASP A 1 77 ? 29.386 16.602 -29.935 1.00 91.38 77 ASP A N 1
ATOM 634 C CA . ASP A 1 77 ? 30.631 15.885 -29.636 1.00 91.38 77 ASP A CA 1
ATOM 635 C C . ASP A 1 77 ? 30.445 14.358 -29.552 1.00 91.38 77 ASP A C 1
ATOM 637 O O . ASP A 1 77 ? 31.358 13.628 -29.174 1.00 91.38 77 ASP A O 1
ATOM 641 N N . GLU A 1 78 ? 29.270 13.858 -29.925 1.00 91.50 78 GLU A N 1
ATOM 642 C CA . GLU A 1 78 ? 28.949 12.438 -30.011 1.00 91.50 78 GLU A CA 1
ATOM 643 C C . GLU A 1 78 ? 27.950 12.182 -31.146 1.00 91.50 78 GLU A C 1
ATOM 645 O O . GLU A 1 78 ? 27.194 13.071 -31.547 1.00 91.50 78 GLU A O 1
ATOM 650 N N . LEU A 1 79 ? 27.908 10.941 -31.641 1.00 93.50 79 LEU A N 1
ATOM 651 C CA . LEU A 1 79 ? 26.829 10.507 -32.523 1.00 93.50 79 LEU A CA 1
ATOM 652 C C . LEU A 1 79 ? 25.559 10.269 -31.699 1.00 93.50 79 LEU A C 1
ATOM 654 O O . LEU A 1 79 ? 25.507 9.362 -30.866 1.00 93.50 79 LEU A O 1
ATOM 658 N N . VAL A 1 80 ? 24.499 11.016 -32.006 1.00 95.81 80 VAL A N 1
ATOM 659 C CA . VAL A 1 80 ? 23.175 10.805 -31.414 1.00 95.81 80 VAL A CA 1
ATOM 660 C C . VAL A 1 80 ? 22.242 10.187 -32.445 1.00 95.81 80 VAL A C 1
ATOM 662 O O . VAL A 1 80 ? 22.068 10.713 -33.541 1.00 95.81 80 VAL A O 1
ATOM 665 N N . ILE A 1 81 ? 21.607 9.068 -32.095 1.00 96.62 81 ILE A N 1
ATOM 666 C CA . ILE A 1 81 ? 20.644 8.392 -32.972 1.00 96.62 81 ILE A CA 1
ATOM 667 C C . ILE A 1 81 ? 19.235 8.586 -32.416 1.00 96.62 81 ILE A C 1
ATOM 669 O O . ILE A 1 81 ? 19.007 8.440 -31.216 1.00 96.62 81 ILE A O 1
ATOM 673 N N . TYR A 1 82 ? 18.279 8.885 -33.289 1.00 97.56 82 TYR A N 1
ATOM 674 C CA . TYR A 1 82 ? 16.861 8.999 -32.970 1.00 97.56 82 TYR A CA 1
ATOM 675 C C . TYR A 1 82 ? 16.041 7.952 -33.723 1.00 97.56 82 TYR A C 1
ATOM 677 O O . TYR A 1 82 ? 16.255 7.714 -34.913 1.00 97.56 82 TYR A O 1
ATOM 685 N N . TYR A 1 83 ? 15.080 7.352 -33.029 1.00 97.00 83 TYR A N 1
ATOM 686 C CA . TYR A 1 83 ? 14.055 6.483 -33.593 1.00 97.00 83 TYR A CA 1
ATOM 687 C C . TYR A 1 83 ? 13.100 7.263 -34.514 1.00 97.00 83 TYR A C 1
ATOM 689 O O . TYR A 1 83 ? 13.047 8.495 -34.451 1.00 97.00 83 TYR A O 1
ATOM 697 N N . PRO A 1 84 ? 12.288 6.563 -35.333 1.00 97.56 84 PRO A N 1
ATOM 698 C CA . PRO A 1 84 ? 11.288 7.198 -36.194 1.00 97.56 84 PRO A CA 1
ATOM 699 C C . PRO A 1 84 ? 10.264 8.069 -35.450 1.00 97.56 84 PRO A C 1
ATOM 701 O O . PRO A 1 84 ? 9.693 8.983 -36.038 1.00 97.56 84 PRO A O 1
ATOM 704 N N . ASP A 1 85 ? 10.018 7.787 -34.168 1.00 96.38 85 ASP A N 1
ATOM 705 C CA . ASP A 1 85 ? 9.120 8.560 -33.300 1.00 96.38 85 ASP A CA 1
ATOM 706 C C . ASP A 1 85 ? 9.789 9.804 -32.680 1.00 96.38 85 ASP A C 1
ATOM 708 O O . ASP A 1 85 ? 9.143 10.566 -31.961 1.00 96.38 85 ASP A O 1
ATOM 712 N N . GLY A 1 86 ? 11.074 10.027 -32.973 1.00 95.00 86 GLY A N 1
ATOM 713 C CA . GLY A 1 86 ? 11.868 11.137 -32.461 1.00 95.00 86 GLY A CA 1
ATOM 714 C C . GLY A 1 86 ? 12.501 10.890 -31.090 1.00 95.00 86 GLY A C 1
ATOM 715 O O . GLY A 1 86 ? 13.202 11.775 -30.599 1.00 95.00 86 GLY A O 1
ATOM 716 N N . SER A 1 87 ? 12.299 9.723 -30.471 1.00 95.94 87 SER A N 1
ATOM 717 C CA . SER A 1 87 ? 12.978 9.364 -29.221 1.00 95.94 87 SER A CA 1
ATOM 718 C C . SER A 1 87 ? 14.456 9.035 -29.467 1.00 95.94 87 SER A C 1
ATOM 720 O O . SER A 1 87 ? 14.824 8.525 -30.523 1.00 95.94 87 SER A O 1
ATOM 722 N N . ARG A 1 88 ? 15.338 9.359 -28.515 1.00 95.56 88 ARG A N 1
ATOM 723 C CA . ARG A 1 88 ? 16.782 9.085 -28.621 1.00 95.56 88 ARG A CA 1
ATOM 724 C C . ARG A 1 88 ? 17.078 7.613 -28.307 1.00 95.56 88 ARG A C 1
ATOM 726 O O . ARG A 1 88 ? 16.493 7.036 -27.394 1.00 95.56 88 ARG A O 1
ATOM 733 N N . PHE A 1 89 ? 18.033 7.028 -29.023 1.00 94.56 89 PHE A N 1
ATOM 734 C CA . PHE A 1 89 ? 18.630 5.744 -28.675 1.00 94.56 89 PHE A CA 1
ATOM 735 C C . PHE A 1 89 ? 19.422 5.891 -27.378 1.00 94.56 89 PHE A C 1
ATOM 737 O O . PHE A 1 89 ? 20.377 6.661 -27.300 1.00 94.56 89 PHE A O 1
ATOM 744 N N . LEU A 1 90 ? 19.017 5.135 -26.366 1.00 92.62 90 LEU A N 1
ATOM 745 C CA . LEU A 1 90 ? 19.716 5.070 -25.093 1.00 92.62 90 LEU A CA 1
ATOM 746 C C . LEU A 1 90 ? 20.812 4.006 -25.154 1.00 92.62 90 LEU A C 1
ATOM 748 O O . LEU A 1 90 ? 20.612 2.911 -25.688 1.00 92.62 90 LEU A O 1
ATOM 752 N N . SER A 1 91 ? 21.962 4.317 -24.569 1.00 90.00 91 SER A N 1
ATOM 753 C CA . SER A 1 91 ? 23.024 3.349 -24.325 1.00 90.00 91 SER A CA 1
ATOM 754 C C . SER A 1 91 ? 22.556 2.255 -23.350 1.00 90.00 91 SER A C 1
ATOM 756 O O . SER A 1 91 ? 21.626 2.465 -22.562 1.00 90.00 91 SER A O 1
ATOM 758 N N . PRO A 1 92 ? 23.217 1.082 -23.325 1.00 89.06 92 PRO A N 1
ATOM 759 C CA . PRO A 1 92 ? 22.905 0.036 -22.349 1.00 89.06 92 PRO A CA 1
ATOM 760 C C . PRO A 1 92 ? 22.961 0.518 -20.891 1.00 89.06 92 PRO A C 1
ATOM 762 O O . PRO A 1 92 ? 22.181 0.056 -20.060 1.00 89.06 92 PRO A O 1
ATOM 765 N N . VAL A 1 93 ? 23.855 1.467 -20.587 1.00 93.00 93 VAL A N 1
ATOM 766 C CA . VAL A 1 93 ? 23.989 2.060 -19.249 1.00 93.00 93 VAL A CA 1
ATOM 767 C C . VAL A 1 93 ? 22.779 2.935 -18.922 1.00 93.00 93 VAL A C 1
ATOM 769 O O . VAL A 1 93 ? 22.185 2.780 -17.859 1.00 93.00 93 VAL A O 1
ATOM 772 N N . GLU A 1 94 ? 22.362 3.808 -19.839 1.00 92.31 94 GLU A N 1
ATOM 773 C CA . GLU A 1 94 ? 21.175 4.653 -19.650 1.00 92.31 94 GLU A CA 1
ATOM 774 C C . GLU A 1 94 ? 19.892 3.822 -19.517 1.00 92.31 94 GLU A C 1
ATOM 776 O O . GLU A 1 94 ? 19.070 4.105 -18.646 1.00 92.31 94 GLU A O 1
ATOM 781 N N . LEU A 1 95 ? 19.745 2.758 -20.316 1.00 93.06 95 LEU A N 1
ATOM 782 C CA . LEU A 1 95 ? 18.627 1.815 -20.199 1.00 93.06 95 LEU A CA 1
ATOM 783 C C . LEU A 1 95 ? 18.594 1.135 -18.828 1.00 93.06 95 LEU A C 1
ATOM 785 O O . LEU A 1 95 ? 17.524 1.016 -18.229 1.00 93.06 95 LEU A O 1
ATOM 789 N N . SER A 1 96 ? 19.754 0.704 -18.323 1.00 93.81 96 SER A N 1
ATOM 790 C CA . SER A 1 96 ? 19.858 0.104 -16.990 1.00 93.81 96 SER A CA 1
ATOM 791 C C . SER A 1 96 ? 19.460 1.100 -15.904 1.00 93.81 96 SER A C 1
ATOM 793 O O . SER A 1 96 ? 18.637 0.773 -15.053 1.00 93.81 96 SER A O 1
ATOM 795 N N . ASN A 1 97 ? 19.970 2.332 -15.974 1.00 94.81 97 ASN A N 1
ATOM 796 C CA . ASN A 1 97 ? 19.651 3.387 -15.011 1.00 94.81 97 ASN A CA 1
ATOM 797 C C . ASN A 1 97 ? 18.151 3.709 -14.995 1.00 94.81 97 ASN A C 1
ATOM 799 O O . ASN A 1 97 ? 17.559 3.830 -13.924 1.00 94.81 97 ASN A O 1
ATOM 803 N N . TYR A 1 98 ? 17.522 3.806 -16.170 1.00 92.88 98 TYR A N 1
ATOM 804 C CA . TYR A 1 98 ? 16.081 4.034 -16.275 1.00 92.88 98 TYR A CA 1
ATOM 805 C C . TYR A 1 98 ? 15.287 2.882 -15.648 1.00 92.88 98 TYR A C 1
ATOM 807 O O . TYR A 1 98 ? 14.410 3.108 -14.815 1.00 92.88 98 TYR A O 1
ATOM 815 N N . ALA A 1 99 ? 15.646 1.638 -15.975 1.00 93.75 99 ALA A N 1
ATOM 816 C CA . ALA A 1 99 ? 14.991 0.458 -15.423 1.00 93.75 99 ALA A CA 1
ATOM 817 C C . ALA A 1 99 ? 15.160 0.348 -13.895 1.00 93.75 99 ALA A C 1
ATOM 819 O O . ALA A 1 99 ? 14.230 -0.059 -13.196 1.00 93.75 99 ALA A O 1
ATOM 820 N N . GLU A 1 100 ? 16.329 0.701 -13.359 1.00 96.38 100 GLU A N 1
ATOM 821 C CA . GLU A 1 100 ? 16.575 0.757 -11.915 1.00 96.38 100 GLU A CA 1
ATOM 822 C C . GLU A 1 100 ? 15.756 1.859 -11.242 1.00 96.38 100 GLU A C 1
ATOM 824 O O . GLU A 1 100 ? 15.128 1.611 -10.211 1.00 96.38 100 GLU A O 1
ATOM 829 N N . GLN A 1 101 ? 15.690 3.046 -11.847 1.00 95.81 101 GLN A N 1
ATOM 830 C CA . GLN A 1 101 ? 14.886 4.154 -11.342 1.00 95.81 101 GLN A CA 1
ATOM 831 C C . GLN A 1 101 ? 13.395 3.800 -11.311 1.00 95.81 101 GLN A C 1
ATOM 833 O O . GLN A 1 101 ? 12.733 4.017 -10.295 1.00 95.81 101 GLN A O 1
ATOM 838 N N . GLU A 1 102 ? 12.861 3.208 -12.380 1.00 96.12 102 GLU A N 1
ATOM 839 C CA . GLU A 1 102 ? 11.471 2.746 -12.418 1.00 96.12 102 GLU A CA 1
ATOM 840 C C . GLU A 1 102 ? 11.189 1.684 -11.349 1.00 96.12 102 GLU A C 1
ATOM 842 O O . GLU A 1 102 ? 10.149 1.723 -10.683 1.00 96.12 102 GLU A O 1
ATOM 847 N N . ARG A 1 103 ? 12.118 0.741 -11.142 1.00 97.12 103 ARG A N 1
ATOM 848 C CA . ARG A 1 103 ? 11.999 -0.266 -10.076 1.00 97.12 103 ARG A CA 1
ATOM 849 C C . ARG A 1 103 ? 11.974 0.380 -8.699 1.00 97.12 103 ARG A C 1
ATOM 851 O O . ARG A 1 103 ? 11.100 0.039 -7.906 1.00 97.12 103 ARG A O 1
ATOM 858 N N . PHE A 1 104 ? 12.876 1.323 -8.445 1.00 97.38 104 PHE A N 1
ATOM 859 C CA . PHE A 1 104 ? 12.942 2.049 -7.183 1.00 97.38 104 PHE A CA 1
ATOM 860 C C . PHE A 1 104 ? 11.650 2.828 -6.905 1.00 97.38 104 PHE A C 1
ATOM 862 O O . PHE A 1 104 ? 11.090 2.729 -5.815 1.00 97.38 104 PHE A O 1
ATOM 869 N N . LEU A 1 105 ? 11.125 3.547 -7.903 1.00 97.62 105 LEU A N 1
ATOM 870 C CA . LEU A 1 105 ? 9.858 4.276 -7.778 1.00 97.62 105 LEU A CA 1
ATOM 871 C C . LEU A 1 105 ? 8.689 3.333 -7.477 1.00 97.62 105 LEU A C 1
ATOM 873 O O . LEU A 1 105 ? 7.887 3.598 -6.584 1.00 97.62 105 LEU A O 1
ATOM 877 N N . LYS A 1 106 ? 8.622 2.194 -8.171 1.00 97.56 106 LYS A N 1
ATOM 878 C CA . LYS A 1 106 ? 7.586 1.180 -7.952 1.00 97.56 106 LYS A CA 1
ATOM 879 C C . LYS A 1 106 ? 7.679 0.532 -6.571 1.00 97.56 106 LYS A C 1
ATOM 881 O O . LYS A 1 106 ? 6.656 0.197 -5.973 1.00 97.56 106 LYS A O 1
ATOM 886 N N . GLU A 1 107 ? 8.887 0.322 -6.063 1.00 97.88 107 GLU A N 1
ATOM 887 C CA . GLU A 1 107 ? 9.110 -0.198 -4.715 1.00 97.88 107 GLU A CA 1
ATOM 888 C C . GLU A 1 107 ? 8.707 0.827 -3.648 1.00 97.88 107 GLU A C 1
ATOM 890 O O . GLU A 1 107 ? 7.987 0.484 -2.709 1.00 97.88 107 GLU A O 1
ATOM 895 N N . GLN A 1 108 ? 9.060 2.099 -3.844 1.00 97.69 108 GLN A N 1
ATOM 896 C CA . GLN A 1 108 ? 8.632 3.192 -2.974 1.00 97.69 108 GLN A CA 1
ATOM 897 C C . GLN A 1 108 ? 7.101 3.329 -2.945 1.00 97.69 108 GLN A C 1
ATOM 899 O O . GLN A 1 108 ? 6.513 3.453 -1.871 1.00 97.69 108 GLN A O 1
ATOM 904 N N . GLU A 1 109 ? 6.438 3.253 -4.101 1.00 97.75 109 GLU A N 1
ATOM 905 C CA . GLU A 1 109 ? 4.975 3.289 -4.187 1.00 97.75 109 GLU A CA 1
ATOM 906 C C . GLU A 1 109 ? 4.335 2.122 -3.417 1.00 97.75 109 GLU A C 1
ATOM 908 O O . GLU A 1 109 ? 3.383 2.315 -2.654 1.00 97.75 109 GLU A O 1
ATOM 913 N N . ARG A 1 110 ? 4.882 0.906 -3.562 1.00 98.00 110 ARG A N 1
ATOM 914 C CA . ARG A 1 110 ? 4.421 -0.273 -2.810 1.00 98.00 110 ARG A CA 1
ATOM 915 C C . ARG A 1 110 ? 4.572 -0.082 -1.308 1.00 98.00 110 ARG A C 1
ATOM 917 O O . ARG A 1 110 ? 3.622 -0.362 -0.581 1.00 98.00 110 ARG A O 1
ATOM 924 N N . PHE A 1 111 ? 5.716 0.429 -0.866 1.00 98.00 111 PHE A N 1
ATOM 925 C CA . PHE A 1 111 ? 5.973 0.700 0.543 1.00 98.00 111 PHE A CA 1
ATOM 926 C C . PHE A 1 111 ? 4.977 1.716 1.121 1.00 98.00 111 PHE A C 1
ATOM 928 O O . PHE A 1 111 ? 4.390 1.485 2.178 1.00 98.00 111 PHE A O 1
ATOM 935 N N . LEU A 1 112 ? 4.717 2.815 0.404 1.00 98.12 112 LEU A N 1
ATOM 936 C CA . LEU A 1 112 ? 3.735 3.820 0.824 1.00 98.12 112 LEU A CA 1
ATOM 937 C C . LEU A 1 112 ? 2.319 3.240 0.906 1.00 98.12 112 LEU A C 1
ATOM 939 O O . LEU A 1 112 ? 1.588 3.514 1.860 1.00 98.12 112 LEU A O 1
ATOM 943 N N . LYS A 1 113 ? 1.935 2.405 -0.065 1.00 98.00 113 LYS A N 1
ATOM 944 C CA . LYS A 1 113 ? 0.636 1.723 -0.067 1.00 98.00 113 LYS A CA 1
ATOM 945 C C . LYS A 1 113 ? 0.496 0.759 1.110 1.00 98.00 113 LYS A C 1
ATOM 947 O O . LYS A 1 113 ? -0.555 0.721 1.746 1.00 98.00 113 LYS A O 1
ATOM 952 N N . GLU A 1 114 ? 1.541 -0.000 1.415 1.00 98.19 114 GLU A N 1
ATOM 953 C CA . GLU A 1 114 ? 1.551 -0.915 2.555 1.00 98.19 114 GLU A CA 1
ATOM 954 C C . GLU A 1 114 ? 1.443 -0.158 3.883 1.00 98.19 114 GLU A C 1
ATOM 956 O O . GLU A 1 114 ? 0.613 -0.506 4.723 1.00 98.19 114 GLU A O 1
ATOM 961 N N . GLN A 1 115 ? 2.178 0.945 4.039 1.00 98.00 115 GLN A N 1
ATOM 962 C CA . GLN A 1 115 ? 2.073 1.800 5.220 1.00 98.00 115 GLN A CA 1
ATOM 963 C C . GLN A 1 115 ? 0.663 2.392 5.384 1.00 98.00 115 GLN A C 1
ATOM 965 O O . GLN A 1 115 ? 0.136 2.449 6.498 1.00 98.00 115 GLN A O 1
ATOM 970 N N . ALA A 1 116 ? 0.035 2.831 4.290 1.00 98.00 116 ALA A N 1
ATOM 971 C CA . ALA A 1 116 ? -1.334 3.341 4.317 1.00 98.00 116 ALA A CA 1
ATOM 972 C C . ALA A 1 116 ? -2.339 2.254 4.734 1.00 98.00 116 ALA A C 1
ATOM 974 O O . ALA A 1 116 ? -3.213 2.517 5.562 1.00 98.00 116 ALA A O 1
ATOM 975 N N . ASN A 1 117 ? -2.180 1.029 4.223 1.00 98.12 117 ASN A N 1
ATOM 976 C CA . ASN A 1 117 ? -3.017 -0.107 4.606 1.00 98.12 117 ASN A CA 1
ATOM 977 C C . ASN A 1 117 ? -2.866 -0.447 6.095 1.00 98.12 117 ASN A C 1
ATOM 979 O O . ASN A 1 117 ? -3.875 -0.569 6.783 1.00 98.12 117 ASN A O 1
ATOM 983 N N . GLN A 1 118 ? -1.634 -0.509 6.613 1.00 98.06 118 GLN A N 1
ATOM 984 C CA . GLN A 1 118 ? -1.385 -0.776 8.036 1.00 98.06 118 GLN A CA 1
ATOM 985 C C . GLN A 1 118 ? -2.045 0.273 8.942 1.00 98.06 118 GLN A C 1
ATOM 987 O O . GLN A 1 118 ? -2.654 -0.068 9.955 1.00 98.06 118 GLN A O 1
ATOM 992 N N . ARG A 1 119 ? -1.986 1.558 8.565 1.00 98.06 119 ARG A N 1
ATOM 993 C CA . ARG A 1 119 ? -2.672 2.628 9.311 1.00 98.06 119 ARG A CA 1
ATOM 994 C C . ARG A 1 119 ? -4.190 2.466 9.281 1.00 98.06 119 ARG A C 1
ATOM 996 O O . ARG A 1 119 ? -4.832 2.623 10.315 1.00 98.06 119 ARG A O 1
ATOM 1003 N N . ALA A 1 120 ? -4.755 2.130 8.123 1.00 97.94 120 ALA A N 1
ATOM 1004 C CA . ALA A 1 120 ? -6.190 1.906 7.984 1.00 97.94 120 ALA A CA 1
ATOM 1005 C C . ALA A 1 120 ? -6.668 0.689 8.797 1.00 97.94 120 ALA A C 1
ATOM 1007 O O . ALA A 1 120 ? -7.741 0.731 9.399 1.00 97.94 120 ALA A O 1
ATOM 1008 N N . GLU A 1 121 ? -5.879 -0.385 8.849 1.00 98.31 121 GLU A N 1
ATOM 1009 C CA . GLU A 1 121 ? -6.156 -1.552 9.694 1.00 98.31 121 GLU A CA 1
ATOM 1010 C C . GLU A 1 121 ? -6.091 -1.199 11.182 1.00 98.31 121 GLU A C 1
ATOM 1012 O O . GLU A 1 121 ? -7.002 -1.545 11.934 1.00 98.31 121 GLU A O 1
ATOM 1017 N N . GLN A 1 122 ? -5.075 -0.439 11.601 1.00 98.06 122 GLN A N 1
ATOM 1018 C CA . GLN A 1 122 ? -4.953 0.021 12.983 1.00 98.06 122 GLN A CA 1
ATOM 1019 C C . GLN A 1 122 ? -6.135 0.911 13.398 1.00 98.06 122 GLN A C 1
ATOM 1021 O O . GLN A 1 122 ? -6.671 0.754 14.494 1.00 98.06 122 GLN A O 1
ATOM 1026 N N . GLU A 1 123 ? -6.581 1.818 12.528 1.00 98.12 123 GLU A N 1
ATOM 1027 C CA . GLU A 1 123 ? -7.750 2.662 12.785 1.00 98.12 123 GLU A CA 1
ATOM 1028 C C . GLU A 1 123 ? -9.036 1.833 12.915 1.00 98.12 123 GLU A C 1
ATOM 1030 O O . GLU A 1 123 ? -9.829 2.055 13.834 1.00 98.12 123 GLU A O 1
ATOM 1035 N N . ARG A 1 124 ? -9.229 0.836 12.039 1.00 98.31 124 ARG A N 1
ATOM 1036 C CA . ARG A 1 124 ? -10.369 -0.092 12.124 1.00 98.31 124 ARG A CA 1
ATOM 1037 C C . ARG A 1 124 ? -10.366 -0.865 13.436 1.00 98.31 124 ARG A C 1
ATOM 1039 O O . ARG A 1 124 ? -11.401 -0.912 14.092 1.00 98.31 124 ARG A O 1
ATOM 1046 N N . PHE A 1 125 ? -9.212 -1.392 13.834 1.00 98.38 125 PHE A N 1
ATOM 1047 C CA . PHE A 1 125 ? -9.059 -2.116 15.092 1.00 98.38 125 PHE A CA 1
ATOM 1048 C C . PHE A 1 125 ? -9.392 -1.237 16.307 1.00 98.38 125 PHE A C 1
ATOM 1050 O O . PHE A 1 125 ? -10.137 -1.647 17.196 1.00 98.38 125 PHE A O 1
ATOM 1057 N N . LEU A 1 126 ? -8.902 0.007 16.335 1.00 98.38 126 LEU A N 1
ATOM 1058 C CA . LEU A 1 126 ? -9.217 0.950 17.414 1.00 98.38 126 LEU A CA 1
ATOM 1059 C C . LEU A 1 126 ? -10.709 1.298 17.462 1.00 98.38 126 LEU A C 1
ATOM 1061 O O . LEU A 1 126 ? -11.287 1.396 18.545 1.00 98.38 126 LEU A O 1
ATOM 1065 N N . LYS A 1 127 ? -11.344 1.465 16.298 1.00 98.31 127 LYS A N 1
ATOM 1066 C CA . LYS A 1 127 ? -12.784 1.724 16.202 1.00 98.31 127 LYS A CA 1
ATOM 1067 C C . LYS A 1 127 ? -13.612 0.538 16.695 1.00 98.31 127 LYS A C 1
ATOM 1069 O O . LYS A 1 127 ? -14.596 0.744 17.398 1.00 98.31 127 LYS A O 1
ATOM 1074 N N . GLU A 1 128 ? -13.217 -0.680 16.345 1.00 98.31 128 GLU A N 1
ATOM 1075 C CA . GLU A 1 128 ? -13.867 -1.907 16.807 1.00 98.31 128 GLU A CA 1
ATOM 1076 C C . GLU A 1 128 ? -13.767 -2.040 18.330 1.00 98.31 128 GLU A C 1
ATOM 1078 O O . GLU A 1 128 ? -14.793 -2.147 18.998 1.00 98.31 128 GLU A O 1
ATOM 1083 N N . GLN A 1 129 ? -12.573 -1.858 18.901 1.00 98.25 129 GLN A N 1
ATOM 1084 C CA . GLN A 1 129 ? -12.386 -1.865 20.355 1.00 98.25 129 GLN A CA 1
ATOM 1085 C C . GLN A 1 129 ? -13.216 -0.778 21.064 1.00 98.25 129 GLN A C 1
ATOM 1087 O O . GLN A 1 129 ? -13.750 -1.000 22.153 1.00 98.25 129 GLN A O 1
ATOM 1092 N N . ALA A 1 130 ? -13.326 0.418 20.478 1.00 98.12 130 ALA A N 1
ATOM 1093 C CA . ALA A 1 130 ? -14.152 1.487 21.035 1.00 98.12 130 ALA A CA 1
ATOM 1094 C C . ALA A 1 130 ? -15.647 1.127 21.020 1.00 98.12 130 ALA A C 1
ATOM 1096 O O . ALA A 1 130 ? -16.348 1.398 21.998 1.00 98.12 130 ALA A O 1
ATOM 1097 N N . ASN A 1 131 ? -16.123 0.489 19.947 1.00 98.25 131 ASN A N 1
ATOM 1098 C CA . ASN A 1 131 ? -17.501 0.013 19.849 1.00 98.25 131 ASN A CA 1
ATOM 1099 C C . ASN A 1 131 ? -17.792 -1.078 20.887 1.00 98.25 131 ASN A C 1
ATOM 1101 O O . ASN A 1 131 ? -18.781 -0.963 21.605 1.00 98.25 131 ASN A O 1
ATOM 1105 N N . GLU A 1 132 ? -16.909 -2.069 21.038 1.00 98.19 132 GLU A N 1
ATOM 1106 C CA . GLU A 1 132 ? -17.059 -3.128 22.048 1.00 98.19 132 GLU A CA 1
ATOM 1107 C C . GLU A 1 132 ? -17.159 -2.552 23.466 1.00 98.19 132 GLU A C 1
ATOM 1109 O O . GLU A 1 132 ? -18.024 -2.94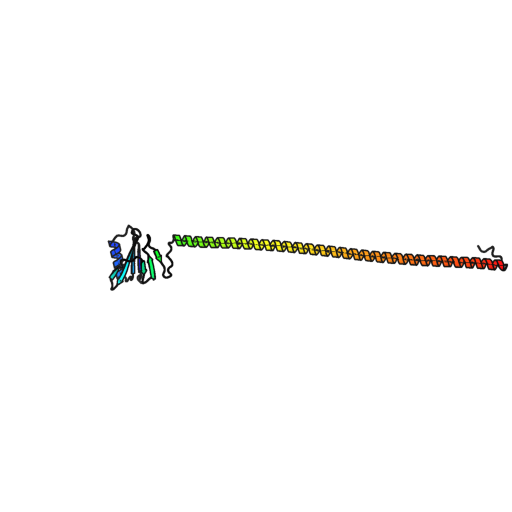3 24.250 1.00 98.19 132 GLU A O 1
ATOM 1114 N N . ARG A 1 133 ? -16.312 -1.570 23.802 1.00 98.25 133 ARG A N 1
ATOM 1115 C CA . ARG A 1 133 ? -16.380 -0.887 25.105 1.00 98.25 133 ARG A CA 1
ATOM 1116 C C . ARG A 1 133 ? -17.697 -0.139 25.293 1.00 98.25 133 ARG A C 1
ATOM 1118 O O . ARG A 1 133 ? -18.275 -0.192 26.376 1.00 98.25 133 ARG A O 1
ATOM 1125 N N . ALA A 1 134 ? -18.180 0.538 24.253 1.00 98.06 134 ALA A N 1
ATOM 1126 C CA . ALA A 1 134 ? -19.454 1.245 24.305 1.00 98.06 134 ALA A CA 1
ATOM 1127 C C . ALA A 1 134 ? -20.642 0.280 24.474 1.00 98.06 134 ALA A C 1
ATOM 1129 O O . ALA A 1 134 ? -21.595 0.598 25.187 1.00 98.06 134 ALA A O 1
ATOM 1130 N N . GLU A 1 135 ? -20.594 -0.899 23.854 1.00 98.44 135 GLU A N 1
ATOM 1131 C CA . GLU A 1 135 ? -21.598 -1.952 24.033 1.00 98.44 135 GLU A CA 1
ATOM 1132 C C . GLU A 1 135 ? -21.569 -2.531 25.451 1.00 98.44 135 GLU A C 1
ATOM 1134 O O . GLU A 1 135 ? -22.619 -2.634 26.088 1.00 98.44 135 GLU A O 1
ATOM 1139 N N . GLN A 1 136 ? -20.380 -2.818 25.991 1.00 98.00 136 GLN A N 1
ATOM 1140 C CA . GLN A 1 136 ? -20.221 -3.265 27.379 1.00 98.00 136 GLN A CA 1
ATOM 1141 C C . GLN A 1 136 ? -20.768 -2.236 28.376 1.00 98.00 136 GLN A C 1
ATOM 1143 O O . GLN A 1 136 ? -21.492 -2.592 29.305 1.00 98.00 136 GLN A O 1
ATOM 1148 N N . GLU A 1 137 ? -20.475 -0.951 28.173 1.00 98.12 137 GLU A N 1
ATOM 1149 C CA . GLU A 1 137 ? -20.986 0.120 29.030 1.00 98.12 137 GLU A CA 1
ATOM 1150 C C . GLU A 1 137 ? -22.517 0.218 28.966 1.00 98.12 137 GLU A C 1
ATOM 1152 O O . GLU A 1 137 ? -23.177 0.367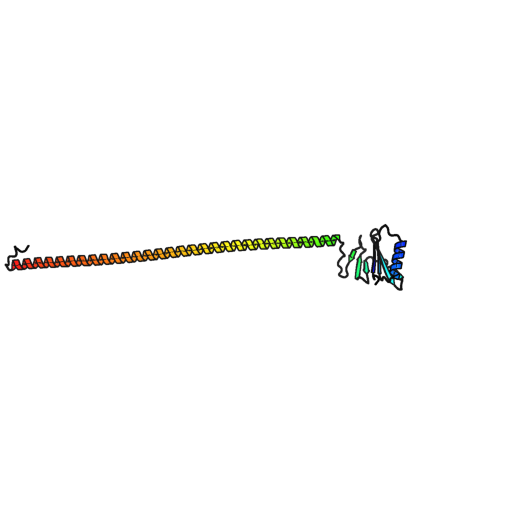 29.998 1.00 98.12 137 GLU A O 1
ATOM 1157 N N . ARG A 1 138 ? -23.106 0.098 27.767 1.00 98.44 138 ARG A N 1
ATOM 1158 C CA . ARG A 1 138 ? -24.568 0.073 27.594 1.00 98.44 138 ARG A CA 1
ATOM 1159 C C . ARG A 1 138 ? -25.199 -1.108 28.320 1.00 98.44 138 ARG A C 1
ATOM 1161 O O . ARG A 1 138 ? -26.185 -0.911 29.024 1.00 98.44 138 ARG A O 1
ATOM 1168 N N . PHE A 1 139 ? -24.608 -2.291 28.196 1.00 98.38 139 PHE A N 1
ATOM 1169 C CA . PHE A 1 139 ? -25.085 -3.495 28.867 1.00 98.38 139 PHE A CA 1
ATOM 1170 C C . PHE A 1 139 ? -25.055 -3.357 30.397 1.00 98.38 139 PHE A C 1
ATOM 1172 O O . PHE A 1 139 ? -26.032 -3.680 31.071 1.00 98.38 139 PHE A O 1
ATOM 1179 N N . LEU A 1 140 ? -23.969 -2.813 30.957 1.00 98.44 140 LEU A N 1
ATOM 1180 C CA . LEU A 1 140 ? -23.866 -2.565 32.398 1.00 98.44 140 LEU A CA 1
ATOM 1181 C C . LEU A 1 140 ? -24.908 -1.551 32.885 1.00 98.44 140 LEU A C 1
ATOM 1183 O O . LEU A 1 140 ? -25.554 -1.779 33.908 1.00 98.44 140 LEU A O 1
ATOM 1187 N N . ARG A 1 141 ? -25.124 -0.463 32.135 1.00 98.19 141 ARG A N 1
ATOM 1188 C CA . ARG A 1 141 ? -26.165 0.531 32.450 1.00 98.19 141 ARG A CA 1
ATOM 1189 C C . ARG A 1 141 ? -27.568 -0.067 32.422 1.00 98.19 141 ARG A C 1
ATOM 1191 O O . ARG A 1 141 ? -28.410 0.303 33.237 1.00 98.19 141 ARG A O 1
ATOM 1198 N N . GLU A 1 142 ? -27.832 -0.971 31.486 1.00 98.25 142 GLU A N 1
ATOM 1199 C CA . GLU A 1 142 ? -29.116 -1.661 31.399 1.00 98.25 142 GLU A CA 1
ATOM 1200 C C . GLU A 1 142 ? -29.337 -2.595 32.595 1.00 98.25 142 GLU A C 1
ATOM 1202 O O . GLU A 1 142 ? -30.399 -2.539 33.215 1.00 98.25 142 GLU A O 1
ATOM 1207 N N . GLN A 1 143 ? -28.321 -3.365 33.001 1.00 97.94 143 GLN A N 1
ATOM 1208 C CA . GLN A 1 143 ? -28.400 -4.174 34.222 1.00 97.94 143 GLN A CA 1
ATOM 1209 C C . GLN A 1 143 ? -28.643 -3.329 35.474 1.00 97.94 143 GLN A C 1
ATOM 1211 O O . GLN A 1 143 ? -29.496 -3.670 36.293 1.00 97.94 143 GLN A O 1
ATOM 1216 N N . GLU A 1 144 ? -27.921 -2.218 35.628 1.00 97.94 144 GLU A N 1
ATOM 1217 C CA . GLU A 1 144 ? -28.103 -1.319 36.770 1.00 97.94 144 GLU A CA 1
ATOM 1218 C C . GLU A 1 144 ? -29.535 -0.768 36.821 1.00 97.94 144 GLU A C 1
ATOM 1220 O O . GLU A 1 144 ? -30.163 -0.736 37.884 1.00 97.94 144 GLU A O 1
ATOM 1225 N N . ARG A 1 145 ? -30.087 -0.388 35.663 1.00 98.44 145 ARG A N 1
ATOM 1226 C CA . ARG A 1 145 ? -31.471 0.075 35.556 1.00 98.44 145 ARG A CA 1
ATOM 1227 C C . ARG A 1 145 ? -32.464 -1.003 35.991 1.00 98.44 145 ARG A C 1
ATOM 1229 O O . ARG A 1 145 ? -33.360 -0.686 36.771 1.00 98.44 145 ARG A O 1
ATOM 1236 N N . LEU A 1 146 ? -32.289 -2.245 35.540 1.00 98.50 146 LEU A N 1
ATOM 1237 C CA . LEU A 1 146 ? -33.153 -3.369 35.921 1.00 98.50 146 LEU A CA 1
ATOM 1238 C C . LEU A 1 146 ? -33.099 -3.648 37.428 1.00 98.50 146 LEU A C 1
ATOM 1240 O O . LEU A 1 146 ? -34.135 -3.843 38.061 1.00 98.50 146 LEU A O 1
ATOM 1244 N N . LEU A 1 147 ? -31.906 -3.612 38.030 1.00 98.31 147 LEU A N 1
ATOM 1245 C CA . LEU A 1 147 ? -31.751 -3.783 39.478 1.00 98.31 147 LEU A CA 1
ATOM 1246 C C . LEU A 1 147 ? -32.455 -2.672 40.260 1.00 98.31 147 LEU A C 1
ATOM 1248 O O . LEU A 1 147 ? -33.108 -2.938 41.270 1.00 98.31 147 LEU A O 1
ATOM 1252 N N . LYS A 1 148 ? -32.350 -1.426 39.788 1.00 97.94 148 LYS A N 1
ATOM 1253 C CA . LYS A 1 148 ? -33.037 -0.285 40.396 1.00 97.94 148 LYS A CA 1
ATOM 1254 C C . LYS A 1 148 ? -34.557 -0.411 40.288 1.00 97.94 148 LYS A C 1
ATOM 1256 O O . LYS A 1 148 ? -35.258 -0.103 41.248 1.00 97.94 148 LYS A O 1
ATOM 1261 N N . GLU A 1 149 ? -35.059 -0.869 39.147 1.00 98.06 149 GLU A N 1
ATOM 1262 C CA . GLU A 1 149 ? -36.485 -1.117 38.923 1.00 98.06 149 GLU A CA 1
ATOM 1263 C C . GLU A 1 149 ? -37.007 -2.210 39.864 1.00 98.06 149 GLU A C 1
ATOM 1265 O O . GLU A 1 149 ? -37.945 -1.966 40.619 1.00 98.06 149 GLU A O 1
ATOM 1270 N N . GLN A 1 150 ? -36.306 -3.343 39.962 1.00 97.62 150 GLN A N 1
ATOM 1271 C CA . GLN A 1 150 ? -36.651 -4.415 40.898 1.00 97.62 150 GLN A CA 1
ATOM 1272 C C . GLN A 1 150 ? -36.619 -3.955 42.367 1.00 97.62 150 GLN A C 1
ATOM 1274 O O . GLN A 1 150 ? -37.456 -4.360 43.178 1.00 97.62 150 GLN A O 1
ATOM 1279 N N . ALA A 1 151 ? -35.646 -3.120 42.743 1.00 97.38 151 ALA A N 1
ATOM 1280 C CA . ALA A 1 151 ? -35.567 -2.565 44.091 1.00 97.38 151 ALA A CA 1
ATOM 1281 C C . ALA A 1 151 ? -36.758 -1.643 44.401 1.00 97.38 151 ALA A C 1
ATOM 1283 O O . ALA A 1 151 ? -37.312 -1.712 45.501 1.00 97.38 151 ALA A O 1
ATOM 1284 N N . ASN A 1 152 ? -37.178 -0.823 43.433 1.00 97.81 152 ASN A N 1
ATOM 1285 C CA . ASN A 1 152 ? -38.356 0.031 43.567 1.00 97.81 152 ASN A CA 1
ATOM 1286 C C . ASN A 1 152 ? -39.637 -0.801 43.716 1.00 97.81 152 ASN A C 1
ATOM 1288 O O . ASN A 1 152 ? -40.402 -0.550 44.643 1.00 97.81 152 ASN A O 1
ATOM 1292 N N . GLU A 1 153 ? -39.831 -1.831 42.887 1.00 97.62 153 GLU A N 1
ATOM 1293 C CA . GLU A 1 153 ? -40.986 -2.736 42.987 1.00 97.62 153 GLU A CA 1
ATOM 1294 C C . GLU A 1 153 ? -41.074 -3.401 44.366 1.00 97.62 153 GLU A C 1
ATOM 1296 O O . GLU A 1 153 ? -42.139 -3.443 44.984 1.00 97.62 153 GLU A O 1
ATOM 1301 N N . ARG A 1 154 ? -39.944 -3.886 44.899 1.00 97.94 154 ARG A N 1
ATOM 1302 C CA . ARG A 1 154 ? -39.901 -4.462 46.253 1.00 97.94 154 ARG A CA 1
ATOM 1303 C C . ARG A 1 154 ? -40.262 -3.437 47.323 1.00 97.94 154 ARG A C 1
ATOM 1305 O O . ARG A 1 154 ? -40.998 -3.763 48.251 1.00 97.94 154 ARG A O 1
ATOM 1312 N N . ALA A 1 155 ? -39.767 -2.207 47.196 1.00 97.12 155 ALA A N 1
ATOM 1313 C CA . ALA A 1 155 ? -40.089 -1.137 48.132 1.00 97.12 155 ALA A CA 1
ATOM 1314 C C . ALA A 1 155 ? -41.582 -0.763 48.087 1.00 97.12 155 ALA A C 1
ATOM 1316 O O . ALA A 1 155 ? -42.176 -0.485 49.130 1.00 97.12 155 ALA A O 1
ATOM 1317 N N . GLU A 1 156 ? -42.205 -0.776 46.907 1.00 98.00 156 GLU A N 1
ATOM 1318 C CA . GLU A 1 156 ? -43.646 -0.560 46.745 1.00 98.00 156 GLU A CA 1
ATOM 1319 C C . GLU A 1 156 ? -44.469 -1.697 47.360 1.00 98.00 156 GLU A C 1
ATOM 1321 O O . GLU A 1 156 ? -45.397 -1.431 48.125 1.00 98.00 156 GLU A O 1
ATOM 1326 N N . GLN A 1 157 ? -44.088 -2.955 47.119 1.00 96.94 157 GLN A N 1
ATOM 1327 C CA . GLN A 1 157 ? -44.724 -4.119 47.747 1.00 96.94 157 GLN A CA 1
ATOM 1328 C C . GLN A 1 157 ? -44.641 -4.056 49.276 1.00 96.94 157 GLN A C 1
ATOM 1330 O O . GLN A 1 157 ? -45.630 -4.298 49.968 1.00 96.94 157 GLN A O 1
ATOM 1335 N N . GLU A 1 158 ? -43.481 -3.690 49.822 1.00 97.06 158 GLU A N 1
ATOM 1336 C CA . GLU A 1 158 ? -43.298 -3.555 51.267 1.00 97.06 158 GLU A CA 1
ATOM 1337 C C . GLU A 1 158 ? -44.163 -2.427 51.849 1.00 97.06 158 GLU A C 1
ATOM 1339 O O . GLU A 1 158 ? -44.775 -2.595 52.907 1.00 97.06 158 GLU A O 1
ATOM 1344 N N . ARG A 1 159 ? -44.264 -1.284 51.156 1.00 97.69 159 ARG A N 1
ATOM 1345 C CA . ARG A 1 159 ? -45.165 -0.188 51.553 1.00 97.69 159 ARG A CA 1
ATOM 1346 C C . ARG A 1 159 ? -46.621 -0.636 51.557 1.00 97.69 159 ARG A C 1
ATOM 1348 O O . ARG A 1 159 ? -47.314 -0.381 52.538 1.00 97.69 159 ARG A O 1
ATOM 1355 N N . PHE A 1 160 ? -47.050 -1.345 50.518 1.00 97.94 160 PHE A N 1
ATOM 1356 C CA . PHE A 1 160 ? -48.406 -1.875 50.424 1.00 97.94 160 PHE A CA 1
ATOM 1357 C C . PHE A 1 160 ? -48.725 -2.842 51.574 1.00 97.94 160 PHE A C 1
ATOM 1359 O O . PHE A 1 160 ? -49.759 -2.710 52.228 1.00 97.94 160 PHE A O 1
ATOM 1366 N N . LEU A 1 161 ? -47.816 -3.772 51.885 1.00 97.75 161 LEU A N 1
ATOM 1367 C CA . LEU A 1 161 ? -47.981 -4.694 53.015 1.00 97.75 161 LEU A CA 1
ATOM 1368 C C . LEU A 1 161 ? -48.075 -3.948 54.353 1.00 97.75 161 LEU A C 1
ATOM 1370 O O . LEU A 1 161 ? -48.946 -4.257 55.167 1.00 97.75 161 LEU A O 1
ATOM 1374 N N . ARG A 1 162 ? -47.233 -2.927 54.565 1.00 97.50 162 ARG A N 1
ATOM 1375 C CA . ARG A 1 162 ? -47.275 -2.083 55.772 1.00 97.50 162 ARG A CA 1
ATOM 1376 C C . ARG A 1 162 ? -48.589 -1.315 55.906 1.00 97.50 162 ARG A C 1
ATOM 1378 O O . ARG A 1 162 ? -49.092 -1.167 57.018 1.00 97.50 162 ARG A O 1
ATOM 1385 N N . GLU A 1 163 ? -49.143 -0.805 54.810 1.00 97.31 163 GLU A N 1
ATOM 1386 C CA . GLU A 1 163 ? -50.457 -0.150 54.819 1.00 97.31 163 GLU A CA 1
ATOM 1387 C C . GLU A 1 163 ? -51.577 -1.136 55.157 1.00 97.31 163 GLU A C 1
ATOM 1389 O O . GLU A 1 163 ? -52.438 -0.827 55.983 1.00 97.31 163 GLU A O 1
ATOM 1394 N N . GLN A 1 164 ? -51.528 -2.346 54.597 1.00 96.56 164 GLN A N 1
ATOM 1395 C CA . GLN A 1 164 ? -52.505 -3.393 54.883 1.00 96.56 164 GLN A CA 1
ATOM 1396 C C . GLN A 1 164 ? -52.471 -3.816 56.362 1.00 96.56 164 GLN A C 1
ATOM 1398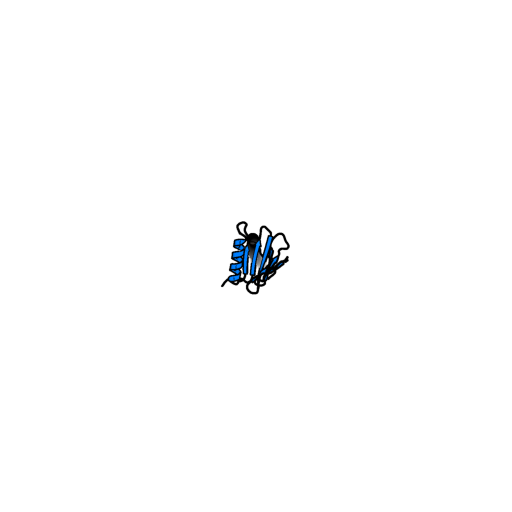 O O . GLN A 1 164 ? -53.515 -3.936 57.003 1.00 96.56 164 GLN A O 1
ATOM 1403 N N . GLU A 1 165 ? -51.274 -3.970 56.935 1.00 96.44 165 GLU A N 1
ATOM 1404 C CA . GLU A 1 165 ? -51.095 -4.274 58.357 1.00 96.44 165 GLU A CA 1
ATOM 1405 C C . GLU A 1 165 ? -51.651 -3.156 59.254 1.00 96.44 165 GLU A C 1
ATOM 1407 O O . GLU A 1 165 ? -52.359 -3.429 60.228 1.00 96.44 165 GLU A O 1
ATOM 1412 N N . ARG A 1 166 ? -51.392 -1.886 58.907 1.00 97.44 166 ARG A N 1
ATOM 1413 C CA . ARG A 1 166 ? -51.955 -0.729 59.626 1.00 97.44 166 ARG A CA 1
ATOM 1414 C C . ARG A 1 166 ? -53.479 -0.737 59.599 1.00 97.44 166 ARG A C 1
ATOM 1416 O O . ARG A 1 166 ? -54.091 -0.557 60.650 1.00 97.44 166 ARG A O 1
ATOM 1423 N N . PHE A 1 167 ? -54.076 -0.997 58.439 1.00 97.75 167 PHE A N 1
ATOM 1424 C CA . PHE A 1 167 ? -55.527 -1.079 58.290 1.00 97.75 167 PHE A CA 1
ATOM 1425 C C . PHE A 1 167 ? -56.135 -2.190 59.158 1.00 97.75 167 PHE A C 1
ATOM 1427 O O . PHE A 1 167 ? -57.107 -1.959 59.878 1.00 97.75 167 PHE A O 1
ATOM 1434 N N . LEU A 1 168 ? -55.536 -3.385 59.154 1.00 97.44 168 LEU A N 1
ATOM 1435 C CA . LEU A 1 168 ? -55.987 -4.502 59.990 1.00 97.44 168 LEU A CA 1
ATOM 1436 C C . LEU A 1 168 ? -55.883 -4.178 61.485 1.00 97.44 168 LEU A C 1
ATOM 1438 O O . LEU A 1 168 ? -56.803 -4.476 62.249 1.00 97.44 168 LEU A O 1
ATOM 1442 N N . LYS A 1 169 ? -54.790 -3.533 61.906 1.00 96.69 169 LYS A N 1
ATOM 1443 C CA . LYS A 1 169 ? -54.608 -3.090 63.293 1.00 96.69 169 LYS A CA 1
ATOM 1444 C C . LYS A 1 169 ? -55.668 -2.070 63.707 1.00 96.69 169 LYS A C 1
ATOM 1446 O O . LYS A 1 169 ? -56.203 -2.156 64.809 1.00 96.69 169 LYS A O 1
ATOM 1451 N N . GLU A 1 170 ? -55.993 -1.127 62.830 1.00 96.94 170 GLU A N 1
ATOM 1452 C CA . GLU A 1 170 ? -57.025 -0.125 63.086 1.00 96.94 170 GLU A CA 1
ATOM 1453 C C . GLU A 1 170 ? -58.421 -0.754 63.184 1.00 96.94 170 GLU A C 1
ATOM 1455 O O . GLU A 1 170 ? -59.158 -0.470 64.129 1.00 96.94 170 GLU A O 1
ATOM 1460 N N . GLN A 1 171 ? -58.748 -1.707 62.306 1.00 95.94 171 GLN A N 1
ATOM 1461 C CA . GLN A 1 171 ? -59.990 -2.478 62.399 1.00 95.94 171 GLN A CA 1
ATOM 1462 C C . GLN A 1 171 ? -60.075 -3.285 63.707 1.00 95.94 171 GLN A C 1
ATOM 1464 O O . GLN A 1 171 ? -61.133 -3.337 64.339 1.00 95.94 171 GLN A O 1
ATOM 1469 N N . ALA A 1 172 ? -58.975 -3.916 64.129 1.00 95.94 172 ALA A N 1
ATOM 1470 C CA . ALA A 1 172 ? -58.918 -4.655 65.388 1.00 95.94 172 ALA A CA 1
ATOM 1471 C C . ALA A 1 172 ? -59.145 -3.736 66.600 1.00 95.94 172 ALA A C 1
ATOM 1473 O O . ALA A 1 172 ? -59.922 -4.084 67.490 1.00 95.94 172 ALA A O 1
ATOM 1474 N N . ASN A 1 173 ? -58.536 -2.545 66.605 1.00 96.62 173 ASN A N 1
ATOM 1475 C CA . ASN A 1 173 ? -58.749 -1.541 67.649 1.00 96.62 173 ASN A CA 1
ATOM 1476 C C . ASN A 1 173 ? -60.211 -1.077 67.705 1.00 96.62 173 ASN A C 1
ATOM 1478 O O . ASN A 1 173 ? -60.796 -1.064 68.784 1.00 96.62 173 ASN A O 1
ATOM 1482 N N . GLN A 1 174 ? -60.828 -0.776 66.556 1.00 95.50 174 GLN A N 1
ATOM 1483 C CA . GLN A 1 174 ? -62.243 -0.386 66.491 1.00 95.50 174 GLN A CA 1
ATOM 1484 C C . GLN A 1 174 ? -63.168 -1.478 67.044 1.00 95.50 174 GLN A C 1
ATOM 1486 O O . GLN A 1 174 ? -64.094 -1.185 67.799 1.00 95.50 174 GLN A O 1
ATOM 1491 N N . ARG A 1 175 ? -62.913 -2.752 66.715 1.00 96.12 175 ARG A N 1
ATOM 1492 C CA . ARG A 1 175 ? -63.677 -3.881 67.274 1.00 96.12 175 ARG A CA 1
ATOM 1493 C C . ARG A 1 175 ? -63.504 -3.992 68.787 1.00 96.12 175 ARG A C 1
ATOM 1495 O O . ARG A 1 175 ? -64.488 -4.194 69.493 1.00 96.12 175 ARG A O 1
ATOM 1502 N N . ALA A 1 176 ? -62.279 -3.830 69.284 1.00 95.12 176 ALA A N 1
ATOM 1503 C CA . ALA A 1 176 ? -62.004 -3.859 70.717 1.00 95.12 176 ALA A CA 1
ATOM 1504 C C . ALA A 1 176 ? -62.703 -2.706 71.464 1.00 95.12 176 ALA A C 1
ATOM 1506 O O . ALA A 1 176 ? -63.220 -2.912 72.561 1.00 95.12 176 ALA A O 1
ATOM 1507 N N . GLU A 1 177 ? -62.760 -1.507 70.878 1.00 96.06 177 GLU A N 1
ATOM 1508 C CA . GLU A 1 177 ? -63.515 -0.374 71.429 1.00 96.06 177 GLU A CA 1
ATOM 1509 C C . GLU A 1 177 ? -65.024 -0.636 71.445 1.00 96.06 177 GLU A C 1
ATOM 1511 O O . GLU A 1 177 ? -65.666 -0.413 72.471 1.00 96.06 177 GLU A O 1
ATOM 1516 N N . GLN A 1 178 ? -65.588 -1.171 70.357 1.00 93.81 178 GLN A N 1
ATOM 1517 C CA . GLN A 1 178 ? -67.000 -1.567 70.310 1.00 93.81 178 GLN A CA 1
ATOM 1518 C C . GLN A 1 178 ? -67.339 -2.604 71.385 1.00 93.81 178 GLN A C 1
ATOM 1520 O O . GLN A 1 178 ? -68.355 -2.475 72.064 1.00 93.81 178 GLN A O 1
ATOM 1525 N N . GLU A 1 179 ? -66.483 -3.610 71.574 1.00 94.88 179 GLU A N 1
ATOM 1526 C CA . GLU A 1 179 ? -66.678 -4.632 72.604 1.00 94.88 179 GLU A CA 1
ATOM 1527 C C . GLU A 1 179 ? -66.617 -4.033 74.019 1.00 94.88 179 GLU A C 1
ATOM 1529 O O . GLU A 1 179 ? -67.429 -4.383 74.876 1.00 94.88 179 GLU A O 1
ATOM 1534 N N . ARG A 1 180 ? -65.689 -3.098 74.272 1.00 95.88 180 ARG A N 1
ATOM 1535 C CA . ARG A 1 180 ? -65.611 -2.374 75.552 1.00 95.88 180 ARG A CA 1
ATOM 1536 C C . ARG A 1 180 ? -66.872 -1.557 75.821 1.00 95.88 180 ARG A C 1
ATOM 1538 O O . ARG A 1 180 ? -67.423 -1.664 76.912 1.00 95.88 180 ARG A O 1
ATOM 1545 N N . LEU A 1 181 ? -67.349 -0.806 74.829 1.00 96.12 181 LEU A N 1
ATOM 1546 C CA . LEU A 1 181 ? -68.587 -0.027 74.929 1.00 96.12 181 LEU A CA 1
ATOM 1547 C C . LEU A 1 181 ? -69.808 -0.922 75.175 1.00 96.12 181 LEU A C 1
ATOM 1549 O O . LEU A 1 181 ? -70.678 -0.575 75.972 1.00 96.12 181 LEU A O 1
ATOM 1553 N N . LEU A 1 182 ? -69.874 -2.086 74.519 1.00 95.19 182 LEU A N 1
ATOM 1554 C CA . LEU A 1 182 ? -70.947 -3.058 74.733 1.00 95.19 182 LEU A CA 1
ATOM 1555 C C . LEU A 1 182 ? -70.943 -3.573 76.181 1.00 95.19 182 LEU A C 1
ATOM 1557 O O . LEU A 1 182 ? -71.982 -3.542 76.839 1.00 95.19 182 LEU A O 1
ATOM 1561 N N . LYS A 1 183 ? -69.771 -3.973 76.697 1.00 94.25 183 LYS A N 1
ATOM 1562 C CA . LYS A 1 183 ? -69.606 -4.414 78.094 1.00 94.25 183 LYS A CA 1
ATOM 1563 C C . LYS A 1 183 ? -69.995 -3.321 79.087 1.00 94.25 183 LYS A C 1
ATOM 1565 O O . LYS A 1 183 ? -70.657 -3.605 80.081 1.00 94.25 183 LYS A O 1
ATOM 1570 N N . GLU A 1 184 ? -69.621 -2.073 78.818 1.00 94.50 184 GLU A N 1
ATOM 1571 C CA . GLU A 1 184 ? -69.993 -0.929 79.653 1.00 94.50 184 GLU A CA 1
ATOM 1572 C C . GLU A 1 184 ? -71.514 -0.698 79.655 1.00 94.50 184 GLU A C 1
ATOM 1574 O O . GLU A 1 184 ? -72.114 -0.532 80.719 1.00 94.50 184 GLU A O 1
ATOM 1579 N N . GLN A 1 185 ? -72.178 -0.781 78.495 1.00 93.38 185 GLN A N 1
ATOM 1580 C CA . GLN A 1 185 ? -73.642 -0.719 78.427 1.00 93.38 185 GLN A CA 1
ATOM 1581 C C . GLN A 1 185 ? -74.320 -1.861 79.189 1.00 93.38 185 GLN A C 1
ATOM 1583 O O . GLN A 1 185 ? -75.326 -1.632 79.863 1.00 93.38 185 GLN A O 1
ATOM 1588 N N . GLU A 1 186 ? -73.814 -3.089 79.073 1.00 93.00 186 GLU A N 1
ATOM 1589 C CA . GLU A 1 186 ? -74.337 -4.240 79.815 1.00 93.00 186 GLU A CA 1
ATOM 1590 C C . GLU A 1 186 ? -74.188 -4.049 81.327 1.00 93.00 186 GLU A C 1
ATOM 1592 O O . GLU A 1 186 ? -75.153 -4.261 82.064 1.00 93.00 186 GLU A O 1
ATOM 1597 N N . GLN A 1 187 ? -73.033 -3.560 81.790 1.00 92.19 187 GLN A N 1
ATOM 1598 C CA . GLN A 1 187 ? -72.816 -3.226 83.199 1.00 92.19 187 GLN A CA 1
ATOM 1599 C C . GLN A 1 187 ? -73.775 -2.137 83.688 1.00 92.19 187 GLN A C 1
ATOM 1601 O O . GLN A 1 187 ? -74.381 -2.288 84.749 1.00 92.19 187 GLN A O 1
ATOM 1606 N N . LEU A 1 188 ? -73.974 -1.067 82.913 1.00 93.44 188 LEU A N 1
ATOM 1607 C CA . LEU A 1 188 ? -74.930 -0.010 83.257 1.00 93.44 188 LEU A CA 1
ATOM 1608 C C . LEU A 1 188 ? -76.367 -0.543 83.342 1.00 93.44 188 LEU A C 1
ATOM 1610 O O . LEU A 1 188 ? -77.099 -0.204 84.276 1.00 93.44 188 LEU A O 1
ATOM 1614 N N . LYS A 1 189 ? -76.775 -1.413 82.408 1.00 92.56 189 LYS A N 1
ATOM 1615 C CA . LYS A 1 189 ? -78.090 -2.079 82.439 1.00 92.56 189 LYS A CA 1
ATOM 1616 C C . LYS A 1 189 ? -78.243 -2.953 83.682 1.00 92.56 189 LYS A C 1
ATOM 1618 O O . LYS A 1 189 ? -79.271 -2.864 84.350 1.00 92.56 189 LYS A O 1
ATOM 1623 N N . TYR A 1 190 ? -77.225 -3.747 84.014 1.00 88.00 190 TYR A N 1
ATOM 1624 C CA . TYR A 1 190 ? -77.203 -4.584 85.213 1.00 88.00 190 TYR A CA 1
ATOM 1625 C C . TYR A 1 190 ? -77.349 -3.748 86.494 1.00 88.00 190 TYR A C 1
ATOM 1627 O O . TYR A 1 190 ? -78.228 -4.016 87.311 1.00 88.00 190 TYR A O 1
ATOM 1635 N N . GLN A 1 191 ? -76.570 -2.670 86.629 1.00 89.19 191 GLN A N 1
ATOM 1636 C CA . GLN A 1 191 ? -76.665 -1.746 87.767 1.00 89.19 191 GLN A CA 1
ATOM 1637 C C . GLN A 1 191 ? -78.046 -1.081 87.870 1.00 89.19 191 GLN A C 1
ATOM 1639 O O . GLN A 1 191 ? -78.611 -0.950 88.961 1.00 89.19 191 GLN A O 1
ATOM 1644 N N . THR A 1 192 ? -78.627 -0.697 86.731 1.00 90.75 192 THR A N 1
ATOM 1645 C CA . THR A 1 192 ? -79.973 -0.110 86.676 1.00 90.75 192 THR A CA 1
ATOM 1646 C C . THR A 1 192 ? -81.035 -1.110 87.137 1.00 90.75 192 THR A C 1
ATOM 1648 O O . THR A 1 192 ? -81.887 -0.763 87.956 1.00 90.75 192 THR A O 1
ATOM 1651 N N . LEU A 1 193 ? -80.967 -2.361 86.666 1.00 87.50 193 LEU A N 1
ATOM 1652 C CA . LEU A 1 193 ? -81.888 -3.431 87.059 1.00 87.50 193 LEU A CA 1
ATOM 1653 C C . LEU A 1 193 ? -81.804 -3.724 88.563 1.00 87.50 193 LEU A C 1
ATOM 1655 O O . LEU A 1 193 ? -82.836 -3.783 89.229 1.00 87.50 193 LEU A O 1
ATOM 1659 N N . LEU A 1 194 ? -80.591 -3.838 89.118 1.00 84.75 194 LEU A N 1
ATOM 1660 C CA . LEU A 1 194 ? -80.386 -4.005 90.562 1.00 84.75 194 LEU A CA 1
ATOM 1661 C C . LEU A 1 194 ? -81.013 -2.858 91.367 1.00 84.75 194 LEU A C 1
ATOM 1663 O O . LEU A 1 194 ? -81.649 -3.092 92.395 1.00 84.75 194 LEU A O 1
ATOM 1667 N N . SER A 1 195 ? -80.868 -1.621 90.888 1.00 84.44 195 SER A N 1
ATOM 1668 C CA . SER A 1 195 ? -81.461 -0.441 91.526 1.00 84.44 195 SER A CA 1
ATOM 1669 C C . SER A 1 195 ? -82.996 -0.480 91.493 1.00 84.44 195 SER A C 1
ATOM 1671 O O . SER A 1 195 ? -83.639 -0.180 92.499 1.00 84.44 195 SER A O 1
ATOM 1673 N N . GLN A 1 196 ? -83.597 -0.906 90.376 1.00 84.19 196 GLN A N 1
ATOM 1674 C CA . GLN A 1 196 ? -85.052 -1.064 90.243 1.00 84.19 196 GLN A CA 1
ATOM 1675 C C . GLN A 1 196 ? -85.610 -2.191 91.123 1.00 84.19 196 GLN A C 1
ATOM 1677 O O . GLN A 1 196 ? -86.651 -2.014 91.752 1.00 84.19 196 GLN A O 1
ATOM 1682 N N . LEU A 1 197 ? -84.921 -3.333 91.209 1.00 81.81 197 LEU A N 1
ATOM 1683 C CA . LEU A 1 197 ? -85.320 -4.449 92.075 1.00 81.81 197 LEU A CA 1
ATOM 1684 C C . LEU A 1 197 ? -85.302 -4.046 93.557 1.00 81.81 197 LEU A C 1
ATOM 1686 O O . LEU A 1 197 ? -86.275 -4.308 94.267 1.00 81.81 197 LEU A O 1
ATOM 1690 N N . LYS A 1 198 ? -84.263 -3.316 93.995 1.00 79.31 198 LYS A N 1
ATOM 1691 C CA . LYS A 1 198 ? -84.195 -2.734 95.347 1.00 79.31 198 LYS A CA 1
ATOM 1692 C C . LYS A 1 198 ? -85.335 -1.746 95.613 1.00 79.31 198 LYS A C 1
ATOM 1694 O O . LYS A 1 198 ? -85.951 -1.807 96.673 1.00 79.31 198 LYS A O 1
ATOM 1699 N N . ALA A 1 199 ? -85.648 -0.863 94.661 1.00 77.81 199 ALA A N 1
ATOM 1700 C CA . ALA A 1 199 ? -86.739 0.110 94.793 1.00 77.81 199 ALA A CA 1
ATOM 1701 C C . ALA A 1 199 ? -88.133 -0.546 94.882 1.00 77.81 199 ALA A C 1
ATOM 1703 O O . ALA A 1 199 ? -89.020 -0.012 95.542 1.00 77.81 199 ALA A O 1
ATOM 1704 N N . ASN A 1 200 ? -88.307 -1.722 94.270 1.00 79.81 200 ASN A N 1
ATOM 1705 C CA . ASN A 1 200 ? -89.536 -2.518 94.328 1.00 79.81 200 ASN A CA 1
ATOM 1706 C C . ASN A 1 200 ? -89.594 -3.485 95.534 1.00 79.81 200 ASN A C 1
ATOM 1708 O O . ASN A 1 200 ? -90.518 -4.291 95.618 1.00 79.81 200 ASN A O 1
ATOM 1712 N N . GLY A 1 201 ? -88.637 -3.412 96.470 1.00 64.81 201 GLY A N 1
ATOM 1713 C CA . GLY A 1 201 ? -88.660 -4.165 97.731 1.00 64.81 201 GLY A CA 1
ATOM 1714 C C . GLY A 1 201 ? -88.170 -5.616 97.653 1.00 64.81 201 GLY A C 1
ATOM 1715 O O . GLY A 1 201 ? -88.434 -6.384 98.576 1.00 64.81 201 GLY A O 1
ATOM 1716 N N . ILE A 1 202 ? -87.468 -6.004 96.580 1.00 63.44 202 ILE A N 1
ATOM 1717 C CA . ILE A 1 202 ? -86.870 -7.340 96.421 1.00 63.44 202 ILE A CA 1
ATOM 1718 C C . ILE A 1 202 ? -85.406 -7.281 96.893 1.00 63.44 202 ILE A C 1
ATOM 1720 O O . ILE A 1 202 ? -84.591 -6.572 96.301 1.00 63.44 202 ILE A O 1
ATOM 1724 N N . ASP A 1 203 ? -85.072 -8.007 97.967 1.00 60.03 203 ASP A N 1
ATOM 1725 C CA . ASP A 1 203 ? -83.708 -8.081 98.510 1.00 60.03 203 ASP A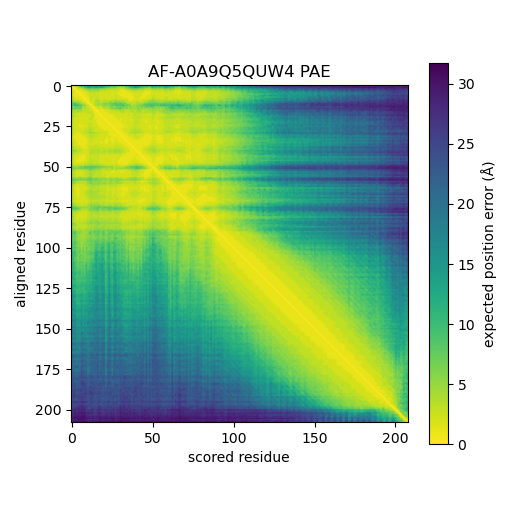 CA 1
ATOM 1726 C C . ASP A 1 203 ? -82.821 -8.988 97.640 1.00 60.03 203 ASP A C 1
ATOM 1728 O O . ASP A 1 203 ? -83.128 -10.156 97.408 1.00 60.03 203 ASP A O 1
ATOM 1732 N N . VAL A 1 204 ? -81.725 -8.423 97.135 1.00 62.06 204 VAL A N 1
ATOM 1733 C CA . VAL A 1 204 ? -80.796 -9.043 96.175 1.00 62.06 204 VAL A CA 1
ATOM 1734 C C . VAL A 1 204 ? -79.381 -9.206 96.748 1.00 62.06 204 VAL A C 1
ATOM 1736 O O . VAL A 1 204 ? -78.434 -9.427 96.001 1.00 62.06 204 VAL A O 1
ATOM 1739 N N . THR A 1 205 ? -79.206 -9.112 98.070 1.00 57.97 205 THR A N 1
ATOM 1740 C CA . THR A 1 205 ? -77.895 -9.153 98.758 1.00 57.97 205 THR A CA 1
ATOM 1741 C C . THR A 1 205 ? -77.167 -10.515 98.756 1.00 57.97 205 THR A C 1
ATOM 1743 O O . THR A 1 205 ? -76.175 -10.668 99.460 1.00 57.97 205 THR A O 1
ATOM 1746 N N . GLY A 1 206 ? -77.592 -11.494 97.946 1.00 53.44 206 GLY A N 1
ATOM 1747 C CA . GLY A 1 206 ? -77.017 -12.850 97.916 1.00 53.44 206 GLY A CA 1
ATOM 1748 C C . GLY A 1 206 ? -76.585 -13.385 96.544 1.00 53.44 206 GLY A C 1
ATOM 1749 O O . GLY A 1 206 ? -76.480 -14.598 96.402 1.00 53.44 206 GLY A O 1
ATOM 1750 N N . LEU A 1 207 ? -76.392 -12.535 95.531 1.00 58.50 207 LEU A N 1
ATOM 1751 C CA . LEU A 1 207 ? -76.084 -12.958 94.150 1.00 58.50 207 LEU A CA 1
ATOM 1752 C C . LEU A 1 207 ? -74.727 -12.442 93.623 1.00 58.50 207 LEU A C 1
ATOM 1754 O O . LEU A 1 207 ? -74.624 -12.102 92.446 1.00 58.50 207 LEU A O 1
ATOM 1758 N N . GLU A 1 208 ? -73.702 -12.367 94.477 1.00 45.03 208 GLU A N 1
ATOM 1759 C CA . GLU A 1 208 ? -72.311 -12.177 94.013 1.00 45.03 208 GLU A CA 1
ATOM 1760 C C . GLU A 1 208 ? -71.720 -13.457 93.407 1.00 45.03 208 GLU A C 1
ATOM 1762 O O . GLU A 1 208 ? -71.880 -14.539 94.021 1.00 45.03 208 GLU A O 1
#

Organism: NCBI:txid1170768